Protein AF-A0A292GLL1-F1 (afdb_monomer)

Mean predicted aligned error: 10.37 Å

pLDDT: mean 73.57, std 13.13, range [34.53, 91.06]

Secondary structure (DSSP, 8-state):
---HHHHHHHHHHHHHHHHHHHHHHHHHHTTS----GGGGHHHHHHHHHHHHHS---S-HHHHHHHHHHHHHHHHHHHHGGG-SSHHHHHHHHHHHTHHHHHHHHHH--SS-HHHHHHHHHHHHHHHHHHHHHHHHHHHHTTTS-TTTS-HHHHHHHHHHHIIIIIHHHHHHHHHTSTTS-HHHHHHHHHSTT-----HHHHHHHHHHHTHHHHHHHHHHHHTT--HHHHHHHHHHHHHHSPPPPHHHHHHIIIIIHHHHHHHHHHHHHHHTT-TTHHHHHHHHHHTS------

Sequence (294 aa):
MISFVVVLGLLALSSGLGSLVDRRFLGLIGHRTGPLIGYGFLTIVSDGFKLCAKNPWGSYFNLLLGFLALGLETIPLAFMPYCLEPGLGFLALLGMSSSVILLSSSLFRGYSPLGRSRVRILLFLGEGIFSFILFSLALIMAEDSLFMMEQDSLVFFTFYAFPGLGCSYFLLCLGERHPWDIPESESDLGGGFGVIYGGINFLWFAVLEYRWLIHWISFCFLMKWAVLGHTINLFILRGLLPRYSFQALFKMLWKNLPWFILSWAFFVLFELNREDCFPAFIRAFLFFPFGWRA

Organism: NCBI:txid751907

Foldseek 3Di:
DPDLVVLLVVLLVLLLVLVQVLQQLLCVLVVHHGDPVVPSPVVSVVLLVVLVPFFQPDDPVLVVLLVVLSVQQSVLVVCLVVCPAVVSNLVSLLSNLCSCLSNLVPQFDFADPVLSVLVNVLSVLLSVLLNLLSVLVCLLCVPPGLVPDDPVVLVVLCVLSCVQSVVLLLVSLLCLAPQVPPSVVVCVPPVGGPRPGTSVSVSSVSSSSSCSLVVNLSVCVSSVHPNVVSSVVSSVCRSVDHHDDSVVSCCCSPPPNSVSSVVSSVVSCVVVVVPVSVVVVVVVVVVPPPPPPD

Structure (mmCIF, N/CA/C/O backbone):
data_AF-A0A292GLL1-F1
#
_entry.id   AF-A0A292GLL1-F1
#
loop_
_atom_site.group_PDB
_atom_site.id
_atom_site.type_symbol
_atom_site.label_atom_id
_atom_site.label_alt_id
_atom_site.label_comp_id
_atom_site.label_asym_id
_atom_site.label_entity_id
_atom_site.label_seq_id
_atom_site.pdbx_PDB_ins_code
_atom_site.Cartn_x
_atom_site.Cartn_y
_atom_site.Cartn_z
_atom_site.occupancy
_atom_site.B_iso_or_equiv
_atom_site.auth_seq_id
_atom_site.auth_comp_id
_atom_site.auth_asym_id
_atom_site.auth_atom_id
_atom_site.pdbx_PDB_model_num
ATOM 1 N N . MET A 1 1 ? -9.892 -25.842 3.098 1.00 53.91 1 MET A N 1
ATOM 2 C CA . MET A 1 1 ? -8.656 -25.047 2.947 1.00 53.91 1 MET A CA 1
ATOM 3 C C . MET A 1 1 ? -8.501 -24.677 1.487 1.00 53.91 1 MET A C 1
ATOM 5 O O . MET A 1 1 ? -8.499 -25.571 0.651 1.00 53.91 1 MET A O 1
ATOM 9 N N . ILE A 1 2 ? -8.452 -23.384 1.171 1.00 64.06 2 ILE A N 1
ATOM 10 C CA . ILE A 1 2 ? -8.137 -22.929 -0.190 1.00 64.06 2 ILE A CA 1
ATOM 11 C C . ILE A 1 2 ? -6.678 -23.312 -0.453 1.00 64.06 2 ILE A C 1
ATOM 13 O O . ILE A 1 2 ? -5.829 -23.115 0.416 1.00 64.06 2 ILE A O 1
ATOM 17 N N . SER A 1 3 ? -6.380 -23.916 -1.605 1.00 77.38 3 SER A N 1
ATOM 18 C CA . SER A 1 3 ? -4.999 -24.280 -1.918 1.00 77.38 3 SER A CA 1
ATOM 19 C C . SER A 1 3 ? -4.155 -23.015 -2.095 1.00 77.38 3 SER A C 1
ATOM 21 O O . SER A 1 3 ? -4.606 -22.028 -2.674 1.00 77.38 3 SER A O 1
ATOM 23 N N . PHE A 1 4 ? -2.910 -23.048 -1.617 1.00 73.62 4 PHE A N 1
ATOM 24 C CA . PHE A 1 4 ? -1.946 -21.947 -1.755 1.00 73.62 4 PHE A CA 1
ATOM 25 C C . PHE A 1 4 ? -1.859 -21.415 -3.198 1.00 73.62 4 PHE A C 1
ATOM 27 O O . PHE A 1 4 ? -1.812 -20.211 -3.433 1.00 73.62 4 PHE A O 1
ATOM 34 N N . VAL A 1 5 ? -1.935 -22.325 -4.174 1.00 78.62 5 VAL A N 1
ATOM 35 C CA . VAL A 1 5 ? -1.928 -22.014 -5.611 1.00 78.62 5 VAL A CA 1
ATOM 36 C C . VAL A 1 5 ? -3.112 -21.133 -6.019 1.00 78.62 5 VAL A C 1
ATOM 38 O O . VAL A 1 5 ? -2.942 -20.209 -6.810 1.00 78.62 5 VAL A O 1
ATOM 41 N N . VAL A 1 6 ? -4.303 -21.380 -5.467 1.00 81.19 6 VAL A N 1
ATOM 42 C CA . VAL A 1 6 ? -5.497 -20.576 -5.765 1.00 81.19 6 VAL A CA 1
ATOM 43 C C . VAL A 1 6 ? -5.355 -19.166 -5.193 1.00 81.19 6 VAL A C 1
ATOM 45 O O . VAL A 1 6 ? -5.655 -18.202 -5.891 1.00 81.19 6 VAL A O 1
ATOM 48 N N . VAL A 1 7 ? -4.837 -19.022 -3.968 1.00 79.81 7 VAL A N 1
ATOM 49 C CA . VAL A 1 7 ? -4.605 -17.700 -3.352 1.00 79.81 7 VAL A CA 1
ATOM 50 C C . VAL A 1 7 ? -3.577 -16.897 -4.149 1.00 79.81 7 VAL A C 1
ATOM 52 O O . VAL A 1 7 ? -3.803 -15.725 -4.444 1.00 79.81 7 VAL A O 1
ATOM 55 N N . LEU A 1 8 ? -2.485 -17.538 -4.569 1.00 80.62 8 LEU A N 1
ATOM 56 C CA . LEU A 1 8 ? -1.460 -16.902 -5.394 1.00 80.62 8 LEU A CA 1
ATOM 57 C C . LEU A 1 8 ? -2.023 -16.474 -6.759 1.00 80.62 8 LEU A C 1
ATOM 59 O O . LEU A 1 8 ? -1.770 -15.356 -7.206 1.00 80.62 8 LEU A O 1
ATOM 63 N N . GLY A 1 9 ? -2.845 -17.319 -7.390 1.00 83.62 9 GLY A N 1
ATOM 64 C CA . GLY A 1 9 ? -3.541 -16.984 -8.634 1.00 83.62 9 GLY A CA 1
ATOM 65 C C . GLY A 1 9 ? -4.469 -15.773 -8.495 1.00 83.62 9 GLY A C 1
ATOM 66 O O . GLY A 1 9 ? -4.453 -14.885 -9.347 1.00 83.62 9 GLY A O 1
ATOM 67 N N . LEU A 1 10 ? -5.229 -15.687 -7.398 1.00 83.19 10 LEU A N 1
ATOM 68 C CA . LEU A 1 10 ? -6.100 -14.542 -7.105 1.00 83.19 10 LEU A CA 1
ATOM 69 C C . LEU A 1 10 ? -5.303 -13.259 -6.840 1.00 83.19 10 LEU A C 1
ATOM 71 O O . LEU A 1 10 ? -5.694 -12.186 -7.303 1.00 83.19 10 LEU A O 1
ATOM 75 N N . LEU A 1 11 ? -4.171 -13.355 -6.143 1.00 83.44 11 LEU A N 1
ATOM 76 C CA . LEU A 1 11 ? -3.285 -12.219 -5.887 1.00 83.44 11 LEU A CA 1
ATOM 77 C C . LEU A 1 11 ? -2.652 -11.688 -7.186 1.00 83.44 11 LEU A C 1
ATOM 79 O O . LEU A 1 11 ? -2.637 -10.480 -7.430 1.00 83.44 11 LEU A O 1
ATOM 83 N N . ALA A 1 12 ? -2.200 -12.575 -8.073 1.00 84.19 12 ALA A N 1
ATOM 84 C CA . ALA A 1 12 ? -1.682 -12.189 -9.386 1.00 84.19 12 ALA A CA 1
ATOM 85 C C . ALA A 1 12 ? -2.768 -11.555 -10.277 1.00 84.19 12 ALA A C 1
ATOM 87 O O . ALA A 1 12 ? -2.527 -10.560 -10.960 1.00 84.19 12 ALA A O 1
ATOM 88 N N . LEU A 1 13 ? -3.989 -12.095 -10.248 1.00 87.19 13 LEU A N 1
ATOM 89 C CA . LEU A 1 13 ? -5.097 -11.568 -11.041 1.00 87.19 13 LEU A CA 1
ATOM 90 C C . LEU A 1 13 ? -5.555 -10.196 -10.530 1.00 87.19 13 LEU A C 1
ATOM 92 O O . LEU A 1 13 ? -5.726 -9.270 -11.321 1.00 87.19 13 LEU A O 1
ATOM 96 N N . SER A 1 14 ? -5.708 -10.038 -9.215 1.00 85.75 14 SER A N 1
ATOM 97 C CA . SER A 1 14 ? -6.111 -8.769 -8.593 1.00 85.75 14 SER A CA 1
ATOM 98 C C . SER A 1 14 ? -5.070 -7.665 -8.778 1.00 85.75 14 SER A C 1
ATOM 100 O O . SER A 1 14 ? -5.443 -6.553 -9.148 1.00 85.75 14 SER A O 1
ATOM 102 N N . SER A 1 15 ? -3.778 -7.961 -8.617 1.00 86.44 15 SER A N 1
ATOM 103 C CA . SER A 1 15 ? -2.700 -7.002 -8.911 1.00 86.44 15 SER A CA 1
ATOM 104 C C . SER A 1 15 ? -2.677 -6.594 -10.390 1.00 86.44 15 SER A C 1
ATOM 106 O O . SER A 1 15 ? -2.584 -5.405 -10.705 1.00 86.44 15 SER A O 1
ATOM 108 N N . GLY A 1 16 ? -2.861 -7.551 -11.308 1.00 88.69 16 GLY A N 1
ATOM 109 C CA . GLY A 1 16 ? -2.992 -7.279 -12.741 1.00 88.69 16 GLY A CA 1
ATOM 110 C C . GLY A 1 16 ? -4.165 -6.346 -13.062 1.00 88.69 16 GLY A C 1
ATOM 111 O O . GLY A 1 16 ? -3.981 -5.339 -13.750 1.00 88.69 16 GLY A O 1
ATOM 112 N N . LEU A 1 17 ? -5.354 -6.623 -12.518 1.00 88.25 17 LEU A N 1
ATOM 113 C CA . LEU A 1 17 ? -6.529 -5.757 -12.671 1.00 88.25 17 LEU A CA 1
ATOM 114 C C . LEU A 1 17 ? -6.317 -4.376 -12.042 1.00 88.25 17 LEU A C 1
ATOM 116 O O . LEU A 1 17 ? -6.666 -3.372 -12.662 1.00 88.25 17 LEU A O 1
ATOM 120 N N . GLY A 1 18 ? -5.694 -4.313 -10.864 1.00 87.25 18 GLY A N 1
ATOM 121 C CA . GLY A 1 18 ? -5.323 -3.062 -10.203 1.00 87.25 18 GLY A CA 1
ATOM 122 C C . GLY A 1 18 ? -4.466 -2.175 -11.105 1.00 87.25 18 GLY A C 1
ATOM 123 O O . GLY A 1 18 ? -4.763 -0.992 -11.260 1.00 87.25 18 GLY A O 1
ATOM 124 N N . SER A 1 19 ? -3.478 -2.754 -11.792 1.00 88.44 19 SER A N 1
ATOM 125 C CA . SER A 1 19 ? -2.621 -2.016 -12.731 1.00 88.44 19 SER A CA 1
ATOM 126 C C . SER A 1 19 ? -3.371 -1.470 -13.954 1.00 88.44 19 SER A C 1
ATOM 128 O O . SER A 1 19 ? -3.095 -0.364 -14.423 1.00 88.44 19 SER A O 1
ATOM 130 N N . LEU A 1 20 ? -4.357 -2.211 -14.465 1.00 89.81 20 LEU A N 1
ATOM 131 C CA . LEU A 1 20 ? -5.202 -1.767 -15.5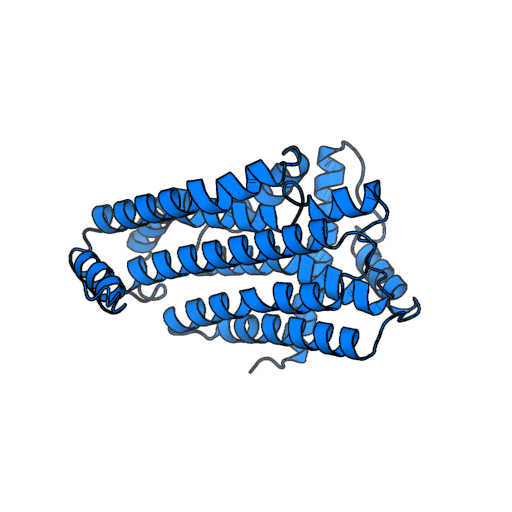74 1.00 89.81 20 LEU A CA 1
ATOM 132 C C . LEU A 1 20 ? -6.085 -0.598 -15.151 1.00 89.81 20 LEU A C 1
ATOM 134 O O . LEU A 1 20 ? -6.172 0.395 -15.878 1.00 89.81 20 LEU A O 1
ATOM 138 N N . VAL A 1 21 ? -6.723 -0.720 -13.985 1.00 88.31 21 VAL A N 1
ATOM 139 C CA . VAL A 1 21 ? -7.575 0.319 -13.400 1.00 88.31 21 VAL A CA 1
ATOM 140 C C . VAL A 1 21 ? -6.767 1.598 -13.186 1.00 88.31 21 VAL A C 1
ATOM 142 O O . VAL A 1 21 ? -7.183 2.662 -13.640 1.00 88.31 21 VAL A O 1
ATOM 145 N N . ASP A 1 22 ? -5.564 1.483 -12.626 1.00 86.25 22 ASP A N 1
ATOM 146 C CA . ASP A 1 22 ? -4.631 2.596 -12.423 1.00 86.25 22 ASP A CA 1
ATOM 147 C C . ASP A 1 22 ? -4.302 3.316 -13.746 1.00 86.25 22 ASP A C 1
ATOM 149 O O . ASP A 1 22 ? -4.494 4.526 -13.887 1.00 86.25 22 ASP A O 1
ATOM 153 N N . ARG A 1 23 ? -3.914 2.565 -14.790 1.00 87.38 23 ARG A N 1
ATOM 154 C CA . ARG A 1 23 ? -3.622 3.128 -16.124 1.00 87.38 23 ARG A CA 1
ATOM 155 C C . ARG A 1 23 ? -4.838 3.805 -16.763 1.00 87.38 23 ARG A C 1
ATOM 157 O O . ARG A 1 23 ? -4.667 4.763 -17.519 1.00 87.38 23 ARG A O 1
ATOM 164 N N . ARG A 1 24 ? -6.054 3.313 -16.503 1.00 88.50 24 ARG A N 1
ATOM 165 C CA . ARG A 1 24 ? -7.302 3.926 -16.983 1.00 88.50 24 ARG A CA 1
ATOM 166 C C . ARG A 1 24 ? -7.596 5.228 -16.242 1.00 88.50 24 ARG A C 1
ATOM 168 O O . ARG A 1 24 ? -7.831 6.226 -16.915 1.00 88.50 24 ARG A O 1
ATOM 175 N N . PHE A 1 25 ? -7.516 5.249 -14.910 1.00 88.12 25 PHE A N 1
ATOM 176 C CA . PHE A 1 25 ? -7.727 6.462 -14.110 1.00 88.12 25 PHE A CA 1
ATOM 177 C C . PHE A 1 25 ? -6.706 7.555 -14.432 1.00 88.12 25 PHE A C 1
ATOM 179 O O . PHE A 1 25 ? -7.092 8.691 -14.691 1.00 88.12 25 PHE A O 1
ATOM 186 N N . LEU A 1 26 ? -5.419 7.215 -14.525 1.00 86.94 26 LEU A N 1
ATOM 187 C CA . LEU A 1 26 ? -4.382 8.170 -14.932 1.00 86.94 26 LEU A CA 1
ATOM 188 C C . LEU A 1 26 ? -4.564 8.653 -16.377 1.00 86.94 26 LEU A C 1
ATOM 190 O O . LEU A 1 26 ? -4.212 9.786 -16.700 1.00 86.94 26 LEU A O 1
ATOM 194 N N . GLY A 1 27 ? -5.117 7.808 -17.252 1.00 87.25 27 GLY A N 1
ATOM 195 C CA . GLY A 1 27 ? -5.541 8.224 -18.585 1.00 87.25 27 GLY A CA 1
ATOM 196 C C . GLY A 1 27 ? -6.635 9.289 -18.515 1.00 87.25 27 GLY A C 1
ATOM 197 O O . GLY A 1 27 ? -6.478 10.357 -19.098 1.00 87.25 27 GLY A O 1
ATOM 198 N N . LEU A 1 28 ? -7.690 9.032 -17.737 1.00 89.12 28 LEU A N 1
ATOM 199 C CA . LEU A 1 28 ? -8.807 9.961 -17.550 1.00 89.12 28 LEU A CA 1
ATOM 200 C C . LEU A 1 28 ? -8.347 11.315 -16.991 1.00 89.12 28 LEU A C 1
ATOM 202 O O . LEU A 1 28 ? -8.716 12.346 -17.545 1.00 89.12 28 LEU A O 1
ATOM 206 N N . ILE A 1 29 ? -7.504 11.313 -15.953 1.00 88.94 29 ILE A N 1
ATOM 207 C CA . ILE A 1 29 ? -6.950 12.538 -15.346 1.00 88.94 29 ILE A CA 1
ATOM 208 C C . ILE A 1 29 ? -6.079 13.299 -16.352 1.00 88.94 29 ILE A C 1
ATOM 210 O O . ILE A 1 29 ? -6.158 14.518 -16.453 1.00 88.94 29 ILE A O 1
ATOM 214 N N . GLY A 1 30 ? -5.277 12.580 -17.139 1.00 87.81 30 GLY A N 1
ATOM 215 C CA . GLY A 1 30 ? -4.451 13.159 -18.197 1.00 87.81 30 GLY A CA 1
ATOM 216 C C . GLY A 1 30 ? -5.197 13.465 -19.500 1.00 87.81 30 GLY A C 1
ATOM 217 O O . GLY A 1 30 ? -4.530 13.653 -20.514 1.00 87.81 30 GLY A O 1
ATOM 218 N N . HIS A 1 31 ? -6.537 13.443 -19.511 1.00 88.69 31 HIS A N 1
ATOM 219 C CA . HIS A 1 31 ? -7.378 13.633 -20.701 1.00 88.69 31 HIS A CA 1
ATOM 220 C C . HIS A 1 31 ? -6.961 12.780 -21.917 1.00 88.69 31 HIS A C 1
ATOM 222 O O . HIS A 1 31 ? -7.051 13.208 -23.067 1.00 88.69 31 HIS A O 1
ATOM 228 N N . ARG A 1 32 ? -6.511 11.546 -21.674 1.00 89.44 32 ARG A N 1
ATOM 229 C CA . ARG A 1 32 ? -6.088 10.584 -22.700 1.00 89.44 32 ARG A CA 1
ATOM 230 C C . ARG A 1 32 ? -6.765 9.234 -22.509 1.00 89.44 32 ARG A C 1
ATOM 232 O O . ARG A 1 32 ? -7.135 8.836 -21.406 1.00 89.44 32 ARG A O 1
ATOM 239 N N . THR A 1 33 ? -6.905 8.473 -23.585 1.00 84.50 33 T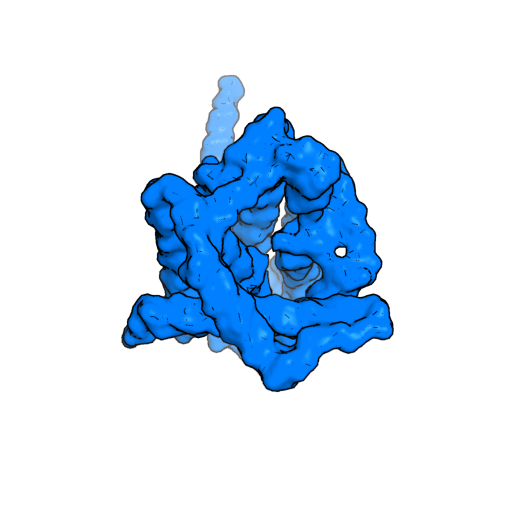HR A N 1
ATOM 240 C CA . THR A 1 33 ? -7.443 7.116 -23.486 1.00 84.50 33 THR A CA 1
ATOM 241 C C . THR A 1 33 ? -6.416 6.185 -22.835 1.00 84.50 33 THR A C 1
ATOM 243 O O . THR A 1 33 ? -5.238 6.162 -23.192 1.00 84.50 33 THR A O 1
ATOM 246 N N . GLY A 1 34 ? -6.852 5.428 -21.823 1.00 84.12 34 GLY A N 1
ATOM 247 C CA . GLY A 1 34 ? -6.064 4.325 -21.265 1.00 84.12 34 GLY A CA 1
ATOM 248 C C . GLY A 1 34 ? -6.014 3.106 -22.209 1.00 84.12 34 GLY A C 1
ATOM 249 O O . GLY A 1 34 ? -6.528 3.171 -23.325 1.00 84.12 34 GLY A O 1
ATOM 250 N N . PRO A 1 35 ? -5.428 1.973 -21.783 1.00 84.44 35 PRO A N 1
ATOM 251 C CA . PRO A 1 35 ? -5.197 0.809 -22.648 1.00 84.44 35 PRO A CA 1
ATOM 252 C C . PRO A 1 35 ? -6.500 0.226 -23.220 1.00 84.44 35 PRO A C 1
ATOM 254 O O . PRO A 1 35 ? -7.378 -0.165 -22.461 1.00 84.44 35 PRO A O 1
ATOM 257 N N . LEU A 1 36 ? -6.621 0.148 -24.552 1.00 80.94 36 LEU A N 1
ATOM 258 C CA . LEU A 1 36 ? -7.866 -0.204 -25.264 1.00 80.94 36 LEU A CA 1
ATOM 259 C C . LEU A 1 36 ? -7.964 -1.675 -25.712 1.00 80.94 36 LEU A C 1
ATOM 261 O O . LEU A 1 36 ? -9.062 -2.141 -26.014 1.00 80.94 36 LEU A O 1
ATOM 265 N N . ILE A 1 37 ? -6.850 -2.412 -25.757 1.00 82.56 37 ILE A N 1
ATOM 266 C CA . ILE A 1 37 ? -6.796 -3.770 -26.325 1.00 82.56 37 ILE A CA 1
ATOM 267 C C . ILE A 1 37 ? -7.658 -4.724 -25.483 1.00 82.56 37 ILE A C 1
ATOM 269 O O . ILE A 1 37 ? -7.368 -4.949 -24.308 1.00 82.56 37 ILE A O 1
ATOM 273 N N . GLY A 1 38 ? -8.722 -5.284 -26.073 1.00 78.12 38 GLY A N 1
ATOM 274 C CA . GLY A 1 38 ? -9.652 -6.193 -25.385 1.00 78.12 38 GLY A CA 1
ATOM 275 C C . GLY A 1 38 ? -10.298 -5.570 -24.146 1.00 78.12 38 GLY A C 1
ATOM 276 O O . GLY A 1 38 ? -10.278 -6.179 -23.079 1.00 78.12 38 GLY A O 1
ATOM 277 N N . TYR A 1 39 ? -10.747 -4.313 -24.253 1.00 80.06 39 TYR A N 1
ATOM 278 C CA . TYR A 1 39 ? -11.203 -3.473 -23.131 1.00 80.06 39 TYR A CA 1
ATOM 279 C C . TYR A 1 39 ? -10.151 -3.253 -22.022 1.00 80.06 39 TYR A C 1
ATOM 281 O O . TYR A 1 39 ? -10.435 -2.624 -21.003 1.00 80.06 39 TYR A O 1
ATOM 289 N N . GLY A 1 40 ? -8.907 -3.668 -22.259 1.00 83.00 40 GLY A N 1
ATOM 290 C CA . GLY A 1 40 ? -7.769 -3.606 -21.348 1.00 83.00 40 GLY A CA 1
ATOM 291 C C . GLY A 1 40 ? -7.348 -4.983 -20.821 1.00 83.00 40 GLY A C 1
ATOM 292 O O . GLY A 1 40 ? -6.172 -5.167 -20.518 1.00 83.00 40 GLY A O 1
ATOM 293 N N . PHE A 1 41 ? -8.243 -5.977 -20.753 1.00 85.81 41 PHE A N 1
ATOM 294 C CA . PHE A 1 41 ? -7.922 -7.291 -20.169 1.00 85.81 41 PHE A CA 1
ATOM 295 C C . PHE A 1 41 ? -6.801 -8.006 -20.926 1.00 85.81 41 PHE A C 1
ATOM 297 O O . PHE A 1 41 ? -5.879 -8.549 -20.318 1.00 85.81 41 PHE A O 1
ATOM 304 N N . LEU A 1 42 ? -6.828 -7.935 -22.260 1.00 88.31 42 LEU A N 1
ATOM 305 C CA . LEU A 1 42 ? -5.776 -8.509 -23.099 1.00 88.31 42 LEU A CA 1
ATOM 306 C C . LEU A 1 42 ? -4.423 -7.811 -22.900 1.00 88.31 42 LEU A C 1
ATOM 308 O O . LEU A 1 42 ? -3.392 -8.440 -23.109 1.00 88.31 42 LEU A O 1
ATOM 312 N N . THR A 1 43 ? -4.407 -6.549 -22.450 1.00 88.06 43 THR A N 1
ATOM 313 C CA . THR A 1 43 ? -3.163 -5.836 -22.118 1.00 88.06 43 THR A CA 1
ATOM 314 C C . THR A 1 43 ? -2.452 -6.462 -20.918 1.00 88.06 43 THR A C 1
ATOM 316 O O . THR A 1 43 ? -1.233 -6.597 -20.936 1.00 88.06 43 THR A O 1
ATOM 319 N N . ILE A 1 44 ? -3.195 -6.900 -19.895 1.00 89.12 44 ILE A N 1
ATOM 320 C CA . ILE A 1 44 ? -2.606 -7.578 -18.726 1.00 89.12 44 ILE A CA 1
ATOM 321 C C . ILE A 1 44 ? -1.974 -8.904 -19.161 1.00 89.12 44 ILE A C 1
ATOM 323 O O . ILE A 1 44 ? -0.838 -9.204 -18.795 1.00 89.12 44 ILE A O 1
ATOM 327 N N . VAL A 1 45 ? -2.689 -9.676 -19.986 1.00 88.19 45 VAL A N 1
ATOM 328 C CA . VAL A 1 45 ? -2.195 -10.960 -20.504 1.00 88.19 45 VAL A CA 1
ATOM 329 C C . VAL A 1 45 ? -0.946 -10.756 -21.365 1.00 88.19 45 VAL A C 1
ATOM 331 O O . VAL A 1 45 ? 0.032 -11.486 -21.203 1.00 88.19 45 VAL A O 1
ATOM 334 N N . SER A 1 46 ? -0.933 -9.739 -22.235 1.00 89.88 46 SER A N 1
ATOM 335 C CA . SER A 1 46 ? 0.237 -9.436 -23.064 1.00 89.88 46 SER A CA 1
ATOM 336 C C . SER A 1 46 ? 1.438 -8.968 -22.246 1.00 89.88 46 SER A C 1
ATOM 338 O O . SER A 1 46 ? 2.560 -9.372 -22.543 1.00 89.88 46 SER A O 1
ATOM 340 N N . ASP A 1 47 ? 1.220 -8.154 -21.208 1.00 87.69 47 ASP A N 1
ATOM 341 C CA . ASP A 1 47 ? 2.289 -7.685 -20.321 1.00 87.69 47 ASP A CA 1
ATOM 342 C C . ASP A 1 47 ? 2.884 -8.856 -19.524 1.00 87.69 47 ASP A C 1
ATOM 344 O O . ASP A 1 47 ? 4.106 -8.996 -19.459 1.00 87.69 47 ASP A O 1
ATOM 348 N N . GLY A 1 48 ? 2.038 -9.752 -19.005 1.00 88.12 48 GLY A N 1
ATOM 349 C CA . GLY A 1 48 ? 2.477 -10.980 -18.342 1.00 88.12 48 GLY A CA 1
ATOM 350 C C . GLY A 1 48 ? 3.305 -11.875 -19.268 1.00 88.12 48 GLY A C 1
ATOM 351 O O . GLY A 1 48 ? 4.427 -12.247 -18.926 1.00 88.12 48 GLY A O 1
ATOM 352 N N . PHE A 1 49 ? 2.810 -12.157 -20.479 1.00 89.12 49 PHE A N 1
ATOM 353 C CA . PHE A 1 49 ? 3.535 -12.977 -21.457 1.00 89.12 49 PHE A CA 1
ATOM 354 C C . PHE A 1 49 ? 4.872 -12.346 -21.865 1.00 89.12 49 PHE A C 1
ATOM 356 O O . PHE A 1 49 ? 5.892 -13.031 -21.915 1.00 89.12 49 PHE A O 1
ATOM 363 N N . LYS A 1 50 ? 4.895 -11.027 -22.091 1.00 90.00 50 LYS A N 1
ATOM 364 C CA . LYS A 1 50 ? 6.110 -10.270 -22.416 1.00 90.00 50 LYS A CA 1
ATOM 365 C C . LYS A 1 50 ? 7.170 -10.391 -21.321 1.00 90.00 50 LYS A C 1
ATOM 367 O O . LYS A 1 50 ? 8.351 -10.530 -21.634 1.00 90.00 50 LYS A O 1
ATOM 372 N N . LEU A 1 51 ? 6.770 -10.325 -20.052 1.00 87.31 51 LEU A N 1
ATOM 373 C CA . LEU A 1 51 ? 7.691 -10.451 -18.921 1.00 87.31 51 LEU A CA 1
ATOM 374 C C . LEU A 1 51 ? 8.175 -11.890 -18.727 1.00 87.31 51 LEU A C 1
ATOM 376 O O . LEU A 1 51 ? 9.354 -12.083 -18.440 1.00 87.31 51 LEU A O 1
ATOM 380 N N . CYS A 1 52 ? 7.318 -12.887 -18.952 1.00 86.56 52 CYS A N 1
ATOM 381 C CA . CYS A 1 52 ? 7.700 -14.300 -18.892 1.00 86.56 52 CYS A CA 1
ATOM 382 C C . CYS A 1 52 ? 8.638 -14.715 -20.036 1.00 86.56 52 CYS A C 1
ATOM 384 O O . CYS A 1 52 ? 9.555 -15.500 -19.817 1.00 86.56 52 CYS A O 1
ATOM 386 N N . ALA A 1 53 ? 8.434 -14.183 -21.244 1.00 87.81 53 ALA A N 1
ATOM 387 C CA . ALA A 1 53 ? 9.278 -14.469 -22.406 1.00 87.81 53 ALA A CA 1
ATOM 388 C C . ALA A 1 53 ? 10.643 -13.763 -22.345 1.00 87.81 53 ALA A C 1
ATOM 390 O O . ALA A 1 53 ? 11.575 -14.128 -23.061 1.00 87.81 53 ALA A O 1
ATOM 391 N N . LYS A 1 54 ? 10.776 -12.729 -21.507 1.00 86.06 54 LYS A N 1
ATOM 392 C CA . LYS A 1 54 ? 12.027 -11.993 -21.338 1.00 86.06 54 LYS A CA 1
ATOM 393 C C . LYS A 1 54 ? 12.996 -12.801 -20.476 1.00 86.06 54 LYS A C 1
ATOM 395 O O . LYS A 1 54 ? 12.619 -13.325 -19.431 1.00 86.06 54 LYS A O 1
ATOM 400 N N . ASN A 1 55 ? 14.268 -12.830 -20.882 1.00 78.44 55 ASN A N 1
ATOM 401 C CA . ASN A 1 55 ? 15.306 -13.581 -20.179 1.00 78.44 55 ASN A CA 1
ATOM 402 C C . ASN A 1 55 ? 15.301 -13.283 -18.664 1.00 78.44 55 ASN A C 1
ATOM 404 O O . ASN A 1 55 ? 15.278 -12.105 -18.266 1.00 78.44 55 ASN A O 1
ATOM 408 N N . PRO A 1 56 ? 15.365 -14.319 -17.808 1.00 70.00 56 PRO A N 1
ATOM 409 C CA . PRO A 1 56 ? 15.513 -14.150 -16.372 1.00 70.00 56 PRO A CA 1
ATOM 410 C C . PRO A 1 56 ? 16.955 -13.721 -16.075 1.00 70.00 56 PRO A C 1
ATOM 412 O O . PRO A 1 56 ? 17.799 -14.512 -15.674 1.00 70.00 56 PRO A O 1
ATOM 415 N N . TRP A 1 57 ? 17.278 -12.453 -16.314 1.00 63.69 57 TRP A N 1
ATOM 416 C CA . TRP A 1 57 ? 18.518 -11.866 -15.816 1.00 63.69 57 TRP A CA 1
ATOM 417 C C . TRP A 1 57 ? 18.411 -11.708 -14.292 1.00 63.69 57 TRP A C 1
ATOM 419 O O . TRP A 1 57 ? 17.612 -10.921 -13.781 1.00 63.69 57 TRP A O 1
ATOM 429 N N . GLY A 1 58 ? 19.182 -12.500 -13.547 1.00 65.88 58 GLY A N 1
ATOM 430 C CA . GLY A 1 58 ? 19.239 -12.431 -12.089 1.00 65.88 58 GLY A CA 1
ATOM 431 C C . GLY A 1 58 ? 19.835 -13.684 -11.453 1.00 65.88 58 GLY A C 1
ATOM 432 O O . GLY A 1 58 ? 19.862 -14.751 -12.055 1.00 65.88 58 GLY A O 1
ATOM 433 N N . SER A 1 59 ? 20.315 -13.549 -10.216 1.00 71.12 59 SER A N 1
ATOM 434 C CA . SER A 1 59 ? 20.752 -14.697 -9.413 1.00 71.12 59 SER A CA 1
ATOM 435 C C . SER A 1 59 ? 19.552 -15.567 -9.024 1.00 71.12 59 SER A C 1
ATOM 437 O O . SER A 1 59 ? 18.491 -15.029 -8.704 1.00 71.12 59 SER A O 1
ATOM 439 N N . TYR A 1 60 ? 19.729 -16.891 -8.950 1.00 75.25 60 TYR A N 1
ATOM 440 C CA . TYR A 1 60 ? 18.738 -17.816 -8.376 1.00 75.25 60 TYR A CA 1
ATOM 441 C C . TYR A 1 60 ? 18.292 -17.407 -6.963 1.00 75.25 60 TYR A C 1
ATOM 443 O O . TYR A 1 60 ? 17.148 -17.631 -6.578 1.00 75.25 60 TYR A O 1
ATOM 451 N N . PHE A 1 61 ? 19.168 -16.729 -6.219 1.00 75.00 61 PHE A N 1
ATOM 452 C CA . PHE A 1 61 ? 18.852 -16.160 -4.911 1.00 75.00 61 PHE A CA 1
ATOM 453 C C . PHE A 1 61 ? 17.717 -15.123 -4.976 1.00 75.00 61 PHE A C 1
ATOM 455 O O . PHE A 1 61 ? 16.830 -15.120 -4.129 1.00 75.00 61 PHE A O 1
ATOM 462 N N . ASN A 1 62 ? 17.689 -14.288 -6.019 1.00 73.31 62 ASN A N 1
ATOM 463 C CA . ASN A 1 62 ? 16.653 -13.269 -6.204 1.00 73.31 62 ASN A CA 1
ATOM 464 C C . ASN A 1 62 ? 15.290 -13.897 -6.529 1.00 73.31 62 ASN A C 1
ATOM 466 O O . ASN A 1 62 ? 14.264 -13.402 -6.072 1.00 73.31 62 ASN A O 1
ATOM 470 N N . LEU A 1 63 ? 15.287 -15.003 -7.282 1.00 75.12 63 LEU A N 1
ATOM 471 C CA . LEU A 1 63 ? 14.073 -15.772 -7.568 1.00 75.12 63 LEU A CA 1
ATOM 472 C C . LEU A 1 63 ? 13.501 -16.393 -6.293 1.00 75.12 63 LEU A C 1
ATOM 474 O O . LEU A 1 63 ? 12.300 -16.299 -6.050 1.00 75.12 63 LEU A O 1
ATOM 478 N N . LEU A 1 64 ? 14.368 -16.979 -5.460 1.00 78.75 64 LEU A N 1
ATOM 479 C CA . LEU A 1 64 ? 13.977 -17.548 -4.172 1.00 78.75 64 LEU A CA 1
ATOM 480 C C . LEU A 1 64 ? 13.378 -16.480 -3.248 1.00 78.75 64 LEU A C 1
ATOM 482 O O . LEU A 1 64 ? 12.338 -16.710 -2.640 1.00 78.75 64 LEU A O 1
ATOM 486 N N . LEU A 1 65 ? 13.996 -15.301 -3.177 1.00 76.69 65 LEU A N 1
ATOM 487 C CA . LEU A 1 65 ? 13.485 -14.175 -2.391 1.00 76.69 65 LEU A CA 1
ATOM 488 C C . LEU A 1 65 ? 12.151 -13.645 -2.909 1.00 76.69 65 LEU A C 1
ATOM 490 O O . LEU A 1 65 ? 11.276 -13.352 -2.101 1.00 76.69 65 LEU A O 1
ATOM 494 N N . GLY A 1 66 ? 11.971 -13.564 -4.230 1.00 76.25 66 GLY A N 1
ATOM 495 C CA . GLY A 1 66 ? 10.682 -13.228 -4.836 1.00 76.25 66 GLY A CA 1
ATOM 496 C C . GLY A 1 66 ? 9.587 -14.210 -4.426 1.00 76.25 66 GLY A C 1
ATOM 497 O O . GLY A 1 66 ? 8.516 -13.800 -3.984 1.00 76.25 66 GLY A O 1
ATOM 498 N N . PHE A 1 67 ? 9.886 -15.508 -4.490 1.00 78.69 67 PHE A N 1
ATOM 499 C CA . PHE A 1 67 ? 8.957 -16.556 -4.077 1.00 78.69 67 PHE A CA 1
ATOM 500 C C . PHE A 1 67 ? 8.639 -16.506 -2.575 1.00 78.69 67 PHE A C 1
ATOM 502 O O . PHE A 1 67 ? 7.474 -16.593 -2.192 1.00 78.69 67 PHE A O 1
ATOM 509 N N . LEU A 1 68 ? 9.650 -16.313 -1.722 1.00 78.62 68 LEU A N 1
ATOM 510 C CA . LEU A 1 68 ? 9.463 -16.166 -0.276 1.00 78.62 68 LEU A CA 1
ATOM 511 C C . LEU A 1 68 ? 8.622 -14.934 0.067 1.00 78.62 68 LEU A C 1
ATOM 513 O O . LEU A 1 68 ? 7.720 -15.036 0.894 1.00 78.62 68 LEU A O 1
ATOM 517 N N . ALA A 1 69 ? 8.868 -13.799 -0.592 1.00 77.62 69 ALA A N 1
ATOM 518 C CA . ALA A 1 69 ? 8.084 -12.585 -0.393 1.00 77.62 69 ALA A CA 1
ATOM 519 C C . ALA A 1 69 ? 6.602 -12.812 -0.732 1.00 77.62 69 ALA A C 1
ATOM 521 O O . ALA A 1 69 ? 5.736 -12.427 0.045 1.00 77.62 69 ALA A O 1
ATOM 522 N N . LEU A 1 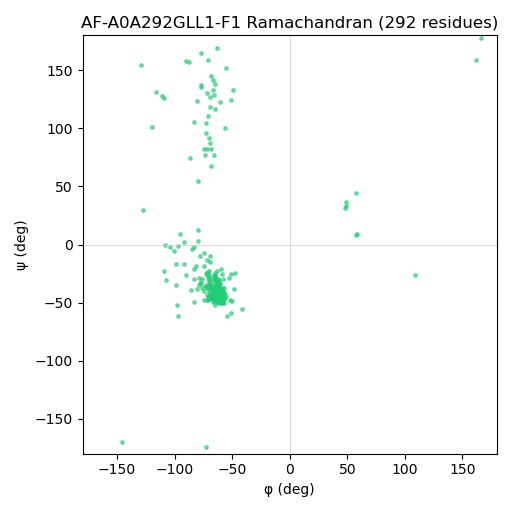70 ? 6.295 -13.513 -1.827 1.00 77.06 70 LEU A N 1
ATOM 523 C CA . LEU A 1 70 ? 4.914 -13.871 -2.184 1.00 77.06 70 LEU A CA 1
ATOM 524 C C . LEU A 1 70 ? 4.296 -14.891 -1.227 1.00 77.06 70 LEU A C 1
ATOM 526 O O . LEU A 1 70 ? 3.103 -14.823 -0.939 1.00 77.06 70 LEU A O 1
ATOM 530 N N . GLY A 1 71 ? 5.090 -15.833 -0.722 1.00 76.69 71 GLY A N 1
ATOM 531 C CA . GLY A 1 71 ? 4.657 -16.758 0.321 1.00 76.69 71 GLY A CA 1
ATOM 532 C C . GLY A 1 71 ? 4.214 -16.013 1.580 1.00 76.69 71 GLY A C 1
ATOM 533 O O . GLY A 1 71 ? 3.109 -16.234 2.067 1.00 76.69 71 GLY A O 1
ATOM 534 N N . LEU A 1 72 ? 5.037 -15.077 2.058 1.00 75.94 72 LEU A N 1
ATOM 535 C CA . LEU A 1 72 ? 4.735 -14.259 3.237 1.00 75.94 72 LEU A CA 1
ATOM 536 C C . LEU A 1 72 ? 3.484 -13.392 3.061 1.00 75.94 72 LEU A C 1
ATOM 538 O O . LEU A 1 72 ? 2.746 -13.204 4.019 1.00 75.94 72 LEU A O 1
ATOM 542 N N . GLU A 1 73 ? 3.213 -12.927 1.843 1.00 74.25 73 GLU A N 1
ATOM 543 C CA . GLU A 1 73 ? 1.983 -12.196 1.512 1.00 74.25 73 GLU A CA 1
ATOM 544 C C . GLU A 1 73 ? 0.735 -13.083 1.499 1.00 74.25 73 GLU A C 1
ATOM 546 O O . GLU A 1 73 ? -0.321 -12.736 2.023 1.00 74.25 73 GLU A O 1
ATOM 551 N N . THR A 1 74 ? 0.837 -14.256 0.882 1.00 72.81 74 THR A N 1
ATOM 552 C CA . THR A 1 74 ? -0.323 -15.122 0.624 1.00 72.81 74 THR A CA 1
ATOM 553 C C . THR A 1 74 ? -0.811 -15.862 1.865 1.00 72.81 74 THR A C 1
ATOM 555 O O . THR A 1 74 ? -2.008 -16.129 1.968 1.00 72.81 74 THR A O 1
ATOM 558 N N . ILE A 1 75 ? 0.076 -16.167 2.817 1.00 69.12 75 ILE A N 1
ATOM 559 C CA . ILE A 1 75 ? -0.265 -16.826 4.088 1.00 69.12 75 ILE A CA 1
ATOM 560 C C . ILE A 1 75 ? -1.371 -16.057 4.838 1.00 69.12 75 ILE A C 1
ATOM 562 O O . ILE A 1 75 ? -2.458 -16.605 5.015 1.00 69.12 75 ILE A O 1
ATOM 566 N N . PRO A 1 76 ? -1.176 -14.795 5.242 1.00 68.00 76 PRO A N 1
ATOM 567 C CA . PRO A 1 76 ? -2.167 -14.066 6.029 1.00 68.00 76 PRO A CA 1
ATOM 568 C C . PRO A 1 76 ? -3.441 -13.728 5.235 1.00 68.00 76 PRO A C 1
ATOM 570 O O . PRO A 1 76 ? -4.533 -13.730 5.804 1.00 68.00 76 PRO A O 1
ATOM 573 N N . LEU A 1 77 ? -3.345 -13.541 3.914 1.00 68.69 77 LEU A N 1
ATOM 574 C CA . LEU A 1 77 ? -4.506 -13.401 3.023 1.00 68.69 77 LEU A CA 1
ATOM 575 C C . LEU A 1 77 ? -5.371 -14.668 2.967 1.00 68.69 77 LEU A C 1
ATOM 577 O O . LEU A 1 77 ? -6.594 -14.576 2.876 1.00 68.69 77 LEU A O 1
ATOM 581 N N . ALA A 1 78 ? -4.756 -15.850 3.049 1.00 67.06 78 ALA A N 1
ATOM 582 C CA . ALA A 1 78 ? -5.480 -17.115 3.107 1.00 67.06 78 ALA A CA 1
ATOM 583 C C . ALA A 1 78 ? -6.223 -17.305 4.441 1.00 67.06 78 ALA A C 1
ATOM 585 O O . ALA A 1 78 ? -7.273 -17.949 4.463 1.00 67.06 78 ALA A O 1
ATOM 586 N N . PHE A 1 79 ? -5.696 -16.745 5.536 1.00 62.94 79 PHE A N 1
ATOM 587 C CA . PHE A 1 79 ? -6.291 -16.848 6.872 1.00 62.94 79 PHE A CA 1
ATOM 588 C C . PHE A 1 79 ? -7.403 -15.824 7.126 1.00 62.94 79 PHE A C 1
ATOM 590 O O . PHE A 1 79 ? -8.363 -16.153 7.815 1.00 62.94 79 PHE A O 1
ATOM 597 N N . MET A 1 80 ? -7.338 -14.645 6.501 1.00 63.59 80 MET A N 1
ATOM 598 C CA . MET A 1 80 ? -8.324 -13.559 6.621 1.00 63.59 80 MET A CA 1
ATOM 599 C C . MET A 1 80 ? -9.806 -13.978 6.636 1.00 63.59 80 MET A C 1
ATOM 601 O O . MET A 1 80 ? -10.501 -13.641 7.593 1.00 63.59 80 MET A O 1
ATOM 605 N N . PRO A 1 81 ? -10.326 -14.717 5.635 1.00 58.59 81 PRO A N 1
ATOM 606 C CA . PRO A 1 81 ? -11.747 -15.071 5.592 1.00 58.59 81 PRO A CA 1
ATOM 607 C C . PRO A 1 81 ? -12.164 -16.118 6.639 1.00 58.59 81 PRO A C 1
ATOM 609 O O . PRO A 1 81 ? -13.356 -16.320 6.845 1.00 58.59 81 PRO A O 1
ATOM 612 N N . TYR A 1 82 ? -11.206 -16.796 7.281 1.00 56.75 82 TYR A N 1
ATOM 613 C CA . TYR A 1 82 ? -11.448 -17.836 8.286 1.00 56.75 82 TYR A CA 1
ATOM 614 C C . TYR A 1 82 ? -11.092 -17.389 9.710 1.00 56.75 82 TYR A C 1
ATOM 616 O O . TYR A 1 82 ? -11.254 -18.169 10.650 1.00 56.75 82 TYR A O 1
ATOM 624 N N . CYS A 1 83 ? -10.608 -16.156 9.892 1.00 54.38 83 CYS A N 1
ATOM 625 C CA . CYS A 1 83 ? -10.353 -15.592 11.210 1.00 54.38 83 CYS A CA 1
ATOM 626 C C . CYS A 1 83 ? -11.687 -15.318 11.920 1.00 54.38 83 CYS A C 1
ATOM 628 O O . CYS A 1 83 ? -12.274 -14.249 11.779 1.00 54.38 83 CYS A O 1
ATOM 630 N N . LEU A 1 84 ? -12.149 -16.308 12.689 1.00 47.31 84 LEU A N 1
ATOM 631 C CA . LEU A 1 84 ? -13.290 -16.189 13.604 1.00 47.31 84 LEU A CA 1
ATOM 632 C C . LEU A 1 84 ? -12.996 -15.202 14.748 1.00 47.31 84 LEU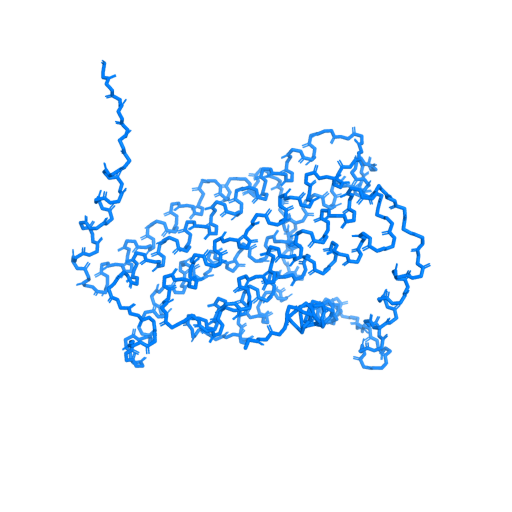 A C 1
ATOM 634 O O . LEU A 1 84 ? -13.909 -14.567 15.267 1.00 47.31 84 LEU A O 1
ATOM 638 N N . GLU A 1 85 ? -11.718 -15.040 15.101 1.00 58.72 85 GLU A N 1
ATOM 639 C CA . GLU A 1 85 ? -11.248 -14.089 16.106 1.00 58.72 85 GLU A CA 1
ATOM 640 C C . GLU A 1 85 ? -10.487 -12.933 15.437 1.00 58.72 85 GLU A C 1
ATOM 642 O O . GLU A 1 85 ? -9.515 -13.171 14.706 1.00 58.72 85 GLU A O 1
ATOM 647 N N . PRO A 1 86 ? -10.861 -11.667 15.697 1.00 54.88 86 PRO A N 1
ATOM 648 C CA . PRO A 1 86 ? -10.224 -10.518 15.058 1.00 54.88 86 PRO A CA 1
ATOM 649 C C . PRO A 1 86 ? -8.746 -10.382 15.433 1.00 54.88 86 PRO A C 1
ATOM 651 O O . PRO A 1 86 ? -7.957 -9.942 14.601 1.00 54.88 86 PRO A O 1
ATOM 654 N N . GLY A 1 87 ? -8.339 -10.818 16.633 1.00 60.72 87 GLY A N 1
ATOM 655 C CA . GLY A 1 87 ? -6.941 -10.776 17.076 1.00 60.72 87 GLY A CA 1
ATOM 656 C C . GLY A 1 87 ? -5.992 -11.537 16.143 1.00 60.72 87 GLY A C 1
ATOM 657 O O . GLY A 1 87 ? -4.922 -11.031 15.804 1.00 60.72 87 GLY A O 1
ATOM 658 N N . LEU A 1 88 ? -6.415 -12.702 15.638 1.00 59.06 88 LEU A N 1
ATOM 659 C CA . LEU A 1 88 ? -5.654 -13.481 14.655 1.00 59.06 88 LEU A CA 1
ATOM 660 C C . LEU A 1 88 ? -5.612 -12.796 13.283 1.00 59.06 88 LEU A C 1
ATOM 662 O O . LEU A 1 88 ? -4.584 -12.848 12.612 1.00 59.06 88 LEU A O 1
ATOM 666 N N . GLY A 1 89 ? -6.686 -12.105 12.889 1.00 61.62 89 GLY A N 1
ATOM 667 C CA . GLY A 1 89 ? -6.718 -11.289 11.671 1.00 61.62 89 GLY A CA 1
ATOM 668 C C . GLY A 1 89 ? -5.761 -10.092 11.739 1.00 61.62 89 GLY A C 1
ATOM 669 O O . GLY A 1 89 ? -5.045 -9.813 10.777 1.00 61.62 89 GLY A O 1
ATOM 670 N N . PHE A 1 90 ? -5.674 -9.429 12.896 1.00 63.44 90 PHE A N 1
ATOM 671 C CA . PHE A 1 90 ? -4.721 -8.341 13.137 1.00 63.44 90 PHE A CA 1
ATOM 672 C C . PHE A 1 90 ? -3.267 -8.833 13.147 1.00 63.44 90 PHE A C 1
ATOM 674 O O . PHE A 1 90 ? -2.411 -8.223 12.506 1.00 63.44 90 PHE A O 1
ATOM 681 N N . LEU A 1 91 ? -2.988 -9.965 13.799 1.00 60.72 91 LEU A N 1
ATOM 682 C CA . LEU A 1 91 ? -1.674 -10.622 13.761 1.00 60.72 91 LEU A CA 1
ATOM 683 C C . LEU A 1 91 ? -1.287 -11.060 12.340 1.00 60.72 91 LEU A C 1
ATOM 685 O O . LEU A 1 91 ? -0.130 -10.919 11.945 1.00 60.72 91 LEU A O 1
ATOM 689 N N . ALA A 1 92 ? -2.253 -11.530 11.549 1.00 62.00 92 ALA A N 1
ATOM 690 C CA . ALA A 1 92 ? -2.043 -11.869 10.147 1.00 62.00 92 ALA A CA 1
ATOM 691 C C . ALA A 1 92 ? -1.659 -10.629 9.314 1.00 62.00 92 ALA A C 1
ATOM 693 O O . ALA A 1 92 ? -0.697 -10.692 8.551 1.00 62.00 92 ALA A O 1
ATOM 694 N N . LEU A 1 93 ? -2.336 -9.486 9.494 1.00 64.50 93 LEU A N 1
ATOM 695 C CA . LEU A 1 93 ? -1.972 -8.225 8.822 1.00 64.50 93 LEU A CA 1
ATOM 696 C C . LEU A 1 93 ? -0.591 -7.718 9.234 1.00 64.50 93 LEU A C 1
ATOM 698 O O . LEU A 1 93 ? 0.153 -7.242 8.382 1.00 64.50 93 LEU A O 1
ATOM 702 N N . LEU A 1 94 ? -0.221 -7.855 10.510 1.00 61.75 94 LEU A N 1
ATOM 703 C CA . LEU A 1 94 ? 1.118 -7.500 10.986 1.00 61.75 94 LEU A CA 1
ATOM 704 C C . LEU A 1 94 ? 2.211 -8.332 10.296 1.00 61.75 94 LEU A C 1
ATOM 706 O O . LEU A 1 94 ? 3.269 -7.802 9.973 1.00 61.75 94 LEU A O 1
ATOM 710 N N . GLY A 1 95 ? 1.952 -9.614 10.018 1.00 56.59 95 GLY A N 1
ATOM 711 C CA . GLY A 1 95 ? 2.891 -10.488 9.307 1.00 56.59 95 GLY A CA 1
ATOM 712 C C . GLY A 1 95 ? 3.129 -10.108 7.838 1.00 56.59 95 GLY A C 1
ATOM 713 O O . GLY A 1 95 ? 4.221 -10.364 7.321 1.00 56.59 95 GLY A O 1
ATOM 714 N N . MET A 1 96 ? 2.152 -9.464 7.181 1.00 57.84 96 MET A N 1
ATOM 715 C CA . MET A 1 96 ? 2.235 -9.060 5.765 1.00 57.84 96 MET A CA 1
ATOM 716 C C . MET A 1 96 ? 3.327 -8.015 5.503 1.00 57.84 96 MET A C 1
ATOM 718 O O . MET A 1 96 ? 3.875 -7.964 4.404 1.00 57.84 96 MET A O 1
ATOM 722 N N . SER A 1 97 ? 3.688 -7.210 6.508 1.00 56.44 97 SER A N 1
ATOM 723 C CA . SER A 1 97 ? 4.547 -6.040 6.304 1.00 56.44 97 SER A CA 1
ATOM 724 C C . SER A 1 97 ? 5.965 -6.416 5.838 1.00 56.44 97 SER A C 1
ATOM 726 O O . SER A 1 97 ? 6.507 -5.801 4.933 1.00 56.44 97 SER A O 1
ATOM 728 N N . SER A 1 98 ? 6.533 -7.517 6.337 1.00 57.97 98 SER A N 1
ATOM 729 C CA . SER A 1 98 ? 7.961 -7.856 6.167 1.00 57.97 98 SER A CA 1
ATOM 730 C C . SER A 1 98 ? 8.432 -8.240 4.750 1.00 57.97 98 SER A C 1
ATOM 732 O O . SER A 1 98 ? 9.639 -8.292 4.470 1.00 57.97 98 SER A O 1
ATOM 734 N N . SER A 1 99 ? 7.512 -8.538 3.834 1.00 60.38 99 SER A N 1
ATOM 735 C CA . SER A 1 99 ? 7.820 -9.092 2.510 1.00 60.38 99 SER A CA 1
ATOM 736 C C . SER A 1 99 ? 8.512 -8.068 1.585 1.00 60.38 99 SER A C 1
ATOM 738 O O . SER A 1 99 ? 9.363 -8.436 0.768 1.00 60.38 99 SER A O 1
ATOM 740 N N . VAL A 1 100 ? 8.188 -6.773 1.723 1.00 57.88 100 VAL A N 1
ATOM 741 C CA . VAL A 1 100 ? 8.740 -5.669 0.913 1.00 57.88 100 VAL A CA 1
ATOM 742 C C . VAL A 1 100 ? 10.184 -5.413 1.299 1.00 57.88 100 VAL A C 1
ATOM 744 O O . VAL A 1 100 ? 11.051 -5.252 0.436 1.00 57.88 100 VAL A O 1
ATOM 747 N N . ILE A 1 101 ? 10.460 -5.407 2.604 1.00 59.16 101 ILE A N 1
ATOM 748 C CA . ILE A 1 101 ? 11.805 -5.257 3.159 1.00 59.16 101 ILE A CA 1
ATOM 749 C C . ILE A 1 101 ? 12.691 -6.420 2.702 1.00 59.16 101 ILE A C 1
ATOM 751 O O . ILE A 1 101 ? 13.824 -6.201 2.264 1.00 59.16 101 ILE A O 1
ATOM 755 N N . LEU A 1 102 ? 12.170 -7.649 2.717 1.00 58.59 102 LEU A N 1
ATOM 756 C CA . LEU A 1 102 ? 12.898 -8.822 2.229 1.00 58.59 102 LEU A CA 1
ATOM 757 C C . LEU A 1 102 ? 13.243 -8.709 0.739 1.00 58.59 102 LEU A C 1
ATOM 759 O O . LEU A 1 102 ? 14.404 -8.895 0.361 1.00 58.59 102 LEU A O 1
ATOM 763 N N . LEU A 1 103 ? 12.280 -8.328 -0.103 1.00 57.22 103 LEU A N 1
ATOM 764 C CA . LEU A 1 103 ? 12.498 -8.197 -1.543 1.00 57.22 103 LEU A CA 1
ATOM 765 C C . LEU A 1 103 ? 13.449 -7.034 -1.885 1.00 57.22 103 LEU A C 1
ATOM 767 O O . LEU A 1 103 ? 14.410 -7.200 -2.640 1.00 57.22 103 LEU A O 1
ATOM 771 N N . SER A 1 104 ? 13.240 -5.869 -1.272 1.00 56.88 104 SER A N 1
ATOM 772 C CA . SER A 1 104 ? 14.078 -4.679 -1.462 1.00 56.88 104 SER A CA 1
ATOM 773 C C . SER A 1 104 ? 15.524 -4.894 -1.006 1.00 56.88 104 SER A C 1
ATOM 775 O O . SER A 1 104 ? 16.464 -4.397 -1.631 1.00 56.88 104 SER A O 1
ATOM 777 N N . SER A 1 105 ? 15.750 -5.672 0.054 1.00 56.81 105 SER A N 1
ATOM 778 C CA . SER A 1 105 ? 17.096 -5.919 0.584 1.00 56.81 105 SER A CA 1
ATOM 779 C C . SER A 1 105 ? 18.029 -6.650 -0.393 1.00 56.81 105 SER A C 1
ATOM 781 O O . SER A 1 105 ? 19.251 -6.519 -0.289 1.00 56.81 105 SER A O 1
ATOM 783 N N . SER A 1 106 ? 17.492 -7.381 -1.367 1.00 55.22 106 SER A N 1
ATOM 784 C CA . SER A 1 106 ? 18.280 -8.246 -2.251 1.00 55.22 106 SER A CA 1
ATOM 785 C C . SER A 1 106 ? 18.419 -7.720 -3.682 1.00 55.22 106 SER A C 1
ATOM 787 O O . SER A 1 106 ? 19.452 -7.947 -4.322 1.00 55.22 106 SER A O 1
ATOM 789 N N . LEU A 1 107 ? 17.414 -6.981 -4.168 1.00 54.53 107 LEU A N 1
ATOM 790 C CA . LEU A 1 107 ? 17.310 -6.571 -5.571 1.00 54.53 107 LEU A CA 1
ATOM 791 C C . LEU A 1 107 ? 17.985 -5.230 -5.882 1.00 54.53 107 LEU A C 1
ATOM 793 O O . LEU A 1 107 ? 18.457 -5.040 -7.001 1.00 54.53 107 LEU A O 1
ATOM 797 N N . PHE A 1 108 ? 18.115 -4.322 -4.909 1.00 55.16 108 PHE A N 1
ATOM 798 C CA . PHE A 1 108 ? 18.781 -3.036 -5.135 1.00 55.16 108 PHE A CA 1
ATOM 799 C C . PHE A 1 108 ? 20.306 -3.204 -5.271 1.00 55.16 108 PHE A C 1
ATOM 801 O O . PHE A 1 108 ? 21.041 -3.220 -4.276 1.00 55.16 108 PHE A O 1
ATOM 808 N N . ARG A 1 109 ? 20.794 -3.299 -6.513 1.00 50.31 109 ARG A N 1
ATOM 809 C CA . ARG A 1 109 ? 22.218 -3.211 -6.883 1.00 50.31 109 ARG A CA 1
ATOM 810 C C . ARG A 1 109 ? 22.422 -1.972 -7.761 1.00 50.31 109 ARG A C 1
ATOM 812 O O . ARG A 1 109 ? 21.648 -1.766 -8.684 1.00 50.31 109 ARG A O 1
ATOM 819 N N . GLY A 1 110 ? 23.422 -1.140 -7.462 1.00 52.62 110 GLY A N 1
ATOM 820 C CA . GLY A 1 110 ? 23.653 0.120 -8.182 1.00 52.62 110 GLY A CA 1
ATOM 821 C C . GLY A 1 110 ? 24.619 1.084 -7.478 1.00 52.62 110 GLY A C 1
ATOM 822 O O . GLY A 1 110 ? 25.109 0.793 -6.387 1.00 52.62 110 GLY A O 1
ATOM 823 N N . TYR A 1 111 ? 24.889 2.220 -8.130 1.00 47.59 111 TYR A N 1
ATOM 824 C CA . TYR A 1 111 ? 25.969 3.178 -7.847 1.00 47.59 111 TYR A CA 1
ATOM 825 C C . TYR A 1 111 ? 25.758 4.132 -6.657 1.00 47.59 111 TYR A C 1
ATOM 827 O O . TYR A 1 111 ? 26.713 4.797 -6.265 1.00 47.59 111 TYR A O 1
ATOM 835 N N . SER A 1 112 ? 24.574 4.218 -6.041 1.00 61.78 112 SER A N 1
ATOM 836 C CA . SER A 1 112 ? 24.383 5.101 -4.876 1.00 61.78 112 SER A CA 1
ATOM 837 C C . SER A 1 112 ? 23.956 4.313 -3.633 1.00 61.78 112 SER A C 1
ATOM 839 O O . SER A 1 112 ? 22.802 3.973 -3.477 1.00 61.78 112 SER A O 1
ATOM 841 N N . PRO A 1 113 ? 24.818 3.998 -2.661 1.00 69.62 113 PRO A N 1
ATOM 842 C CA . PRO A 1 113 ? 24.363 3.359 -1.416 1.00 69.62 113 PRO A CA 1
ATOM 843 C C . PRO A 1 113 ? 23.337 4.205 -0.623 1.00 69.62 113 PRO A C 1
ATOM 845 O O . PRO A 1 113 ? 22.571 3.655 0.173 1.00 69.62 113 PRO A O 1
ATOM 848 N N . LEU A 1 114 ? 23.286 5.524 -0.864 1.00 74.56 114 LEU A N 1
ATOM 849 C CA . LEU A 1 114 ? 22.481 6.499 -0.118 1.00 74.56 114 LEU A CA 1
ATOM 850 C C . LEU A 1 114 ? 20.983 6.452 -0.432 1.00 74.56 114 LEU A C 1
ATOM 852 O O . LEU A 1 114 ? 20.159 6.419 0.473 1.00 74.56 114 LEU A O 1
ATOM 856 N N . GLY A 1 115 ? 20.586 6.435 -1.696 1.00 73.50 115 GLY A N 1
ATOM 857 C CA . GLY A 1 115 ? 19.163 6.288 -2.034 1.00 73.50 115 GLY A CA 1
ATOM 858 C C . GLY A 1 115 ? 18.612 4.930 -1.590 1.00 73.50 115 GLY A C 1
ATOM 859 O O . GLY A 1 115 ? 17.531 4.886 -1.022 1.00 73.50 115 GLY A O 1
ATOM 860 N N . ARG A 1 116 ? 19.395 3.841 -1.654 1.00 72.25 116 ARG A N 1
ATOM 861 C CA . ARG A 1 116 ? 18.979 2.521 -1.141 1.00 72.25 116 ARG A CA 1
ATOM 862 C C . ARG A 1 116 ? 18.731 2.551 0.368 1.00 72.25 116 ARG A C 1
ATOM 864 O O . ARG A 1 116 ? 17.853 1.838 0.854 1.00 72.25 116 ARG A O 1
ATOM 871 N N . SER A 1 117 ? 19.522 3.298 1.141 1.00 76.31 117 SER A N 1
ATOM 872 C CA . SER A 1 117 ? 19.239 3.465 2.571 1.00 76.31 117 SER A CA 1
ATOM 873 C C . SER A 1 117 ? 17.999 4.331 2.799 1.00 76.31 117 SER A C 1
ATOM 875 O O . SER A 1 117 ? 17.196 3.975 3.655 1.00 76.31 117 SER A O 1
ATOM 877 N N . ARG A 1 118 ? 17.766 5.375 1.991 1.00 79.06 118 ARG A N 1
ATOM 878 C CA . ARG A 1 118 ? 16.530 6.178 2.043 1.00 79.06 118 ARG A CA 1
ATOM 879 C C . ARG A 1 118 ? 15.277 5.340 1.788 1.00 79.06 118 ARG A C 1
ATOM 881 O O . ARG A 1 118 ? 14.349 5.431 2.583 1.00 79.06 118 ARG A O 1
ATOM 888 N N . VAL A 1 119 ? 15.270 4.486 0.757 1.00 75.94 119 VAL A N 1
ATOM 889 C CA . VAL A 1 119 ? 14.135 3.579 0.483 1.00 75.94 119 VAL A CA 1
ATOM 890 C C . VAL A 1 119 ? 13.873 2.673 1.681 1.00 75.94 119 VAL A C 1
ATOM 892 O O . VAL A 1 119 ? 12.748 2.580 2.152 1.00 75.94 119 VAL A O 1
ATOM 895 N N . ARG A 1 120 ? 14.928 2.040 2.212 1.00 77.12 120 ARG A N 1
ATOM 896 C CA . ARG A 1 120 ? 14.812 1.132 3.361 1.00 77.12 120 ARG A CA 1
ATOM 897 C C . ARG A 1 120 ? 14.262 1.830 4.598 1.00 77.12 120 ARG A C 1
ATOM 899 O O . ARG A 1 120 ? 13.444 1.245 5.292 1.00 77.12 120 ARG A O 1
ATOM 906 N N . ILE A 1 121 ? 14.694 3.063 4.859 1.00 81.88 121 ILE A N 1
ATOM 907 C CA . ILE A 1 121 ? 14.188 3.861 5.978 1.00 81.88 121 ILE A CA 1
ATOM 908 C C . ILE A 1 121 ? 12.705 4.187 5.777 1.00 81.88 121 ILE A C 1
ATOM 910 O O . ILE A 1 121 ? 11.937 4.036 6.719 1.00 81.88 121 ILE A O 1
ATOM 914 N N . LEU A 1 122 ? 12.288 4.603 4.576 1.00 81.25 122 LEU A N 1
ATOM 915 C CA . LEU A 1 122 ? 10.879 4.913 4.304 1.00 81.25 122 LEU A CA 1
ATOM 916 C C . LEU A 1 122 ? 9.982 3.678 4.425 1.00 81.25 122 LEU A C 1
ATOM 918 O O . LEU A 1 122 ? 8.944 3.772 5.070 1.00 81.25 122 LEU A O 1
ATOM 922 N N . LEU A 1 123 ? 10.406 2.535 3.876 1.00 78.81 123 LEU A N 1
ATOM 923 C CA . LEU A 1 123 ? 9.682 1.267 4.012 1.00 78.81 123 LEU A CA 1
ATOM 924 C C . LEU A 1 123 ? 9.568 0.856 5.485 1.00 78.81 123 LEU A C 1
ATOM 926 O O . LEU A 1 123 ? 8.471 0.622 5.976 1.00 78.81 123 LEU A O 1
ATOM 930 N N . PHE A 1 124 ? 10.682 0.876 6.224 1.00 79.38 124 PHE A N 1
ATOM 931 C CA . PHE A 1 124 ? 10.690 0.549 7.652 1.00 79.38 124 PHE A CA 1
ATOM 932 C C . PHE A 1 124 ? 9.771 1.466 8.475 1.00 79.38 124 PHE A C 1
ATOM 934 O O . PHE A 1 124 ? 9.033 0.997 9.338 1.00 79.38 124 PHE A O 1
ATOM 941 N N . LEU A 1 125 ? 9.789 2.774 8.206 1.00 84.44 125 LEU A N 1
ATOM 942 C CA . LEU A 1 125 ? 8.914 3.732 8.882 1.00 84.44 125 LEU A CA 1
ATOM 943 C C . LEU A 1 125 ? 7.441 3.529 8.518 1.00 84.44 125 LEU A C 1
ATOM 945 O O . LEU A 1 125 ? 6.593 3.596 9.403 1.00 84.44 125 LEU A O 1
ATOM 949 N N . GLY A 1 126 ? 7.136 3.272 7.244 1.00 83.00 126 GLY A N 1
ATOM 950 C CA . GLY A 1 126 ? 5.780 2.971 6.788 1.00 83.00 126 GLY A CA 1
ATOM 951 C C . GLY A 1 126 ? 5.202 1.747 7.499 1.00 83.00 126 GLY A C 1
ATOM 952 O O . GLY A 1 126 ? 4.101 1.817 8.042 1.00 83.00 126 GLY A O 1
ATOM 953 N N . GLU A 1 127 ? 5.980 0.667 7.597 1.00 78.62 127 GLU A N 1
ATOM 954 C CA . GLU A 1 127 ? 5.587 -0.543 8.328 1.00 78.62 127 GLU A CA 1
ATOM 955 C C . GLU A 1 127 ? 5.435 -0.307 9.836 1.00 78.62 127 GLU A C 1
ATOM 957 O O . GLU A 1 127 ? 4.483 -0.788 10.457 1.00 78.62 127 GLU A O 1
ATOM 962 N N . GLY A 1 128 ? 6.330 0.481 10.438 1.00 81.75 128 GLY A N 1
ATOM 963 C CA . GLY A 1 128 ? 6.220 0.880 11.842 1.00 81.75 128 GLY A CA 1
ATOM 964 C C . GLY A 1 128 ? 4.914 1.625 12.134 1.00 81.75 128 GLY A C 1
ATOM 965 O O . GLY A 1 128 ? 4.258 1.372 13.139 1.00 81.75 128 GLY A O 1
ATOM 966 N N . ILE A 1 129 ? 4.477 2.501 11.230 1.00 86.94 129 ILE A N 1
ATOM 967 C CA . ILE A 1 129 ? 3.214 3.233 11.391 1.00 86.94 129 ILE A CA 1
ATOM 968 C C . ILE A 1 129 ? 2.022 2.319 11.125 1.00 86.94 129 ILE A C 1
ATOM 970 O O . ILE A 1 129 ? 1.042 2.387 11.861 1.00 86.94 129 ILE A O 1
ATOM 974 N N . PHE A 1 130 ? 2.096 1.436 10.127 1.00 82.75 130 PHE A N 1
ATOM 975 C CA . PHE A 1 130 ? 1.038 0.459 9.878 1.00 82.75 130 PHE A CA 1
ATOM 976 C C . PHE A 1 130 ? 0.802 -0.437 11.097 1.00 82.75 130 PHE A C 1
ATOM 978 O O . PHE A 1 130 ? -0.334 -0.587 11.546 1.00 82.75 130 PHE A O 1
ATOM 985 N N . SER A 1 131 ? 1.874 -0.961 11.693 1.00 81.44 131 SER A N 1
ATOM 986 C CA . SER A 1 131 ? 1.776 -1.760 12.916 1.00 81.44 131 SER A CA 1
ATOM 987 C C . SER A 1 131 ? 1.226 -0.955 14.094 1.00 81.44 131 SER A C 1
ATOM 989 O O . SER A 1 131 ? 0.405 -1.472 14.851 1.00 81.44 131 SER A O 1
ATOM 991 N N . PHE A 1 132 ? 1.582 0.326 14.207 1.00 83.75 132 PHE A N 1
ATOM 992 C CA . PHE A 1 132 ? 1.023 1.221 15.218 1.00 83.75 132 PHE A CA 1
ATOM 993 C C . PHE A 1 132 ? -0.482 1.482 15.026 1.00 83.75 132 PHE A C 1
ATOM 995 O O . PHE A 1 132 ? -1.231 1.477 16.003 1.00 83.75 132 PHE A O 1
ATOM 1002 N N . ILE A 1 133 ? -0.954 1.630 13.782 1.00 85.62 133 ILE A N 1
ATOM 1003 C CA . ILE A 1 133 ? -2.388 1.738 13.464 1.00 85.62 133 ILE A CA 1
ATOM 1004 C C . ILE A 1 133 ? -3.112 0.455 13.880 1.00 85.62 133 ILE A C 1
ATOM 1006 O O . ILE A 1 133 ? -4.104 0.524 14.604 1.00 85.62 133 ILE A O 1
ATOM 1010 N N . LEU A 1 134 ? -2.603 -0.718 13.495 1.00 79.38 134 LEU A N 1
ATOM 1011 C CA . LEU A 1 134 ? -3.210 -1.997 13.879 1.00 79.38 134 LEU A CA 1
ATOM 1012 C C . LEU A 1 134 ? -3.216 -2.201 15.396 1.00 79.38 134 LEU A C 1
ATOM 1014 O O . LEU A 1 134 ? -4.214 -2.666 15.936 1.00 79.38 134 LEU A O 1
ATOM 1018 N N . PHE A 1 135 ? -2.149 -1.806 16.091 1.00 78.81 135 PHE A N 1
ATOM 1019 C CA . PHE A 1 135 ? -2.093 -1.839 17.550 1.00 78.81 135 PHE A CA 1
ATOM 1020 C C . PHE A 1 135 ? -3.162 -0.938 18.179 1.00 78.81 135 PHE A C 1
ATOM 1022 O O . PHE A 1 135 ? -3.890 -1.380 19.064 1.00 78.81 135 PHE A O 1
ATOM 1029 N N . SER A 1 136 ? -3.315 0.298 17.693 1.00 81.56 136 SER A N 1
ATOM 1030 C CA . SER A 1 136 ? -4.353 1.212 18.187 1.00 81.56 136 SER A CA 1
ATOM 1031 C C . SER A 1 136 ? -5.768 0.671 17.964 1.00 81.56 136 SER A C 1
ATOM 1033 O O . SER A 1 136 ? -6.619 0.788 18.839 1.00 81.56 136 SER A O 1
ATOM 1035 N N . LEU A 1 137 ? -6.005 -0.003 16.837 1.00 78.94 137 LEU A N 1
ATOM 1036 C CA . LEU A 1 137 ? -7.277 -0.660 16.552 1.00 78.94 137 LEU A CA 1
ATOM 1037 C C . LEU A 1 137 ? -7.506 -1.861 17.459 1.00 78.94 137 LEU A C 1
ATOM 1039 O O . LEU A 1 137 ? -8.590 -1.995 18.013 1.00 78.94 137 LEU A O 1
ATOM 1043 N N . ALA A 1 138 ? -6.489 -2.699 17.658 1.00 75.06 138 ALA A N 1
ATOM 1044 C CA . ALA A 1 138 ? -6.567 -3.836 18.564 1.00 75.06 138 ALA A CA 1
ATOM 1045 C C . ALA A 1 138 ? -6.891 -3.396 20.001 1.00 75.06 138 ALA A C 1
ATOM 1047 O O . ALA A 1 138 ? -7.675 -4.057 20.672 1.00 75.06 138 ALA A O 1
ATOM 1048 N N . LEU A 1 139 ? -6.350 -2.260 20.449 1.00 73.62 139 LEU A N 1
ATOM 1049 C CA . LEU A 1 139 ? -6.670 -1.675 21.753 1.00 73.62 139 LEU A CA 1
ATOM 1050 C C . LEU A 1 139 ? -8.125 -1.214 21.854 1.00 73.62 139 LEU A C 1
ATOM 1052 O O . LEU A 1 139 ? -8.780 -1.508 22.847 1.00 73.62 139 LEU A O 1
ATOM 1056 N N . ILE A 1 140 ? -8.645 -0.522 20.836 1.00 72.56 140 ILE A N 1
ATOM 1057 C CA . ILE A 1 140 ? -10.052 -0.087 20.831 1.00 72.56 140 ILE A CA 1
ATOM 1058 C C . ILE A 1 140 ? -10.990 -1.308 20.788 1.00 72.56 140 ILE A C 1
ATOM 1060 O O . ILE A 1 140 ? -12.053 -1.324 21.408 1.00 72.56 140 ILE A O 1
ATOM 1064 N N . MET A 1 141 ? -10.574 -2.371 20.099 1.00 69.00 141 MET A N 1
ATOM 1065 C CA . MET A 1 141 ? -11.340 -3.609 19.945 1.00 69.00 141 MET A CA 1
ATOM 1066 C C . MET A 1 141 ? -11.166 -4.614 21.093 1.00 69.00 141 MET A C 1
ATOM 1068 O O . MET A 1 141 ? -11.836 -5.634 21.061 1.00 69.00 141 MET A O 1
ATOM 1072 N N . ALA A 1 142 ? -10.309 -4.363 22.092 1.00 58.97 142 ALA A N 1
ATOM 1073 C CA . ALA A 1 142 ? -9.764 -5.384 23.003 1.00 58.97 142 ALA A CA 1
ATOM 1074 C C . ALA A 1 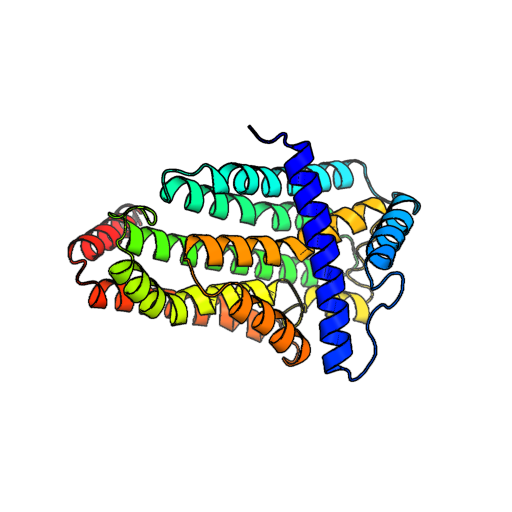142 ? -10.781 -6.331 23.682 1.00 58.97 142 ALA A C 1
ATOM 1076 O O . ALA A 1 142 ? -10.412 -7.452 24.026 1.00 58.97 142 ALA A O 1
ATOM 1077 N N . GLU A 1 143 ? -12.036 -5.913 23.856 1.00 53.19 143 GLU A N 1
ATOM 1078 C CA . GLU A 1 143 ? -13.085 -6.706 24.514 1.00 53.19 143 GLU A CA 1
ATOM 1079 C C . GLU A 1 143 ? -14.165 -7.231 23.554 1.00 53.19 143 GLU A C 1
ATOM 1081 O O . GLU A 1 143 ? -14.773 -8.262 23.834 1.00 53.19 143 GLU A O 1
ATOM 1086 N N . ASP A 1 144 ? -14.351 -6.599 22.389 1.00 53.94 144 ASP A N 1
ATOM 1087 C CA . ASP A 1 144 ? -15.412 -6.959 21.445 1.00 53.94 144 ASP A CA 1
ATOM 1088 C C . ASP A 1 144 ? -14.822 -7.582 20.185 1.00 53.94 144 ASP A C 1
ATOM 1090 O O . ASP A 1 144 ? -13.985 -7.000 19.490 1.00 53.94 144 ASP A O 1
ATOM 1094 N N . SER A 1 145 ? -15.320 -8.761 19.814 1.00 56.09 145 SER A N 1
ATOM 1095 C CA . SER A 1 145 ? -15.038 -9.248 18.472 1.00 56.09 145 SER A CA 1
ATOM 1096 C C . SER A 1 145 ? -15.778 -8.375 17.447 1.00 56.09 145 SER A C 1
ATOM 1098 O O . SER A 1 145 ? -16.991 -8.211 17.537 1.00 56.09 145 SER A O 1
ATOM 1100 N N . LEU A 1 146 ? -15.072 -7.837 16.440 1.00 51.44 146 LEU A N 1
ATOM 1101 C CA . LEU A 1 146 ? -15.643 -7.043 15.324 1.00 51.44 146 LEU A CA 1
ATOM 1102 C C . LEU A 1 146 ? -16.878 -7.698 14.663 1.00 51.44 146 LEU A C 1
ATOM 1104 O O . LEU A 1 146 ? -17.707 -7.024 14.049 1.00 51.44 146 LEU A O 1
ATOM 1108 N N . PHE A 1 147 ? -16.987 -9.024 14.772 1.00 51.06 147 PHE A N 1
ATOM 1109 C CA . PHE A 1 147 ? -18.097 -9.822 14.257 1.00 51.06 147 PHE A CA 1
ATOM 1110 C C . PHE A 1 147 ? -19.324 -9.879 15.177 1.00 51.06 147 PHE A C 1
ATOM 1112 O O . PHE A 1 147 ? -20.411 -10.147 14.673 1.00 51.06 147 PHE A O 1
ATOM 1119 N N . MET A 1 148 ? -19.168 -9.615 16.476 1.00 51.22 148 MET A N 1
ATOM 1120 C CA . MET A 1 148 ? -20.246 -9.639 17.474 1.00 51.22 148 MET A CA 1
ATOM 1121 C C . MET A 1 148 ? -20.772 -8.244 17.832 1.00 51.22 148 MET A C 1
ATOM 1123 O O . MET A 1 148 ? -21.759 -8.145 18.553 1.00 51.22 148 MET A O 1
ATOM 1127 N N . MET A 1 149 ? -20.153 -7.170 17.326 1.00 59.16 149 MET A N 1
ATOM 1128 C CA . MET A 1 149 ? -20.706 -5.822 17.471 1.00 59.16 149 MET A CA 1
ATOM 1129 C C . MET A 1 149 ? -22.026 -5.694 16.701 1.00 59.16 149 MET A C 1
ATOM 1131 O O . MET A 1 149 ? -22.098 -6.011 15.508 1.00 59.16 149 MET A O 1
ATOM 1135 N N . GLU A 1 150 ? -23.059 -5.202 17.387 1.00 61.06 150 GLU A N 1
ATOM 1136 C CA . GLU A 1 150 ? -24.326 -4.813 16.768 1.00 61.06 150 GLU A CA 1
ATOM 1137 C C . GLU A 1 150 ? -24.098 -3.790 15.641 1.00 61.06 150 GLU A C 1
ATOM 1139 O O . GLU A 1 150 ? -23.121 -3.038 15.632 1.00 61.06 150 GLU A O 1
ATOM 1144 N N . GLN A 1 151 ? -24.991 -3.764 14.646 1.00 65.06 151 GLN A N 1
ATOM 1145 C CA . GLN A 1 151 ? -24.822 -2.891 13.476 1.00 65.06 151 GLN A CA 1
ATOM 1146 C C . GLN A 1 151 ? -24.686 -1.412 13.862 1.00 65.06 151 GLN A C 1
ATOM 1148 O O . GLN A 1 151 ? -23.865 -0.715 13.269 1.00 65.06 151 GLN A O 1
ATOM 1153 N N . ASP A 1 152 ? -25.418 -0.960 14.879 1.00 62.62 152 ASP A N 1
ATOM 1154 C CA . ASP A 1 152 ? -25.394 0.434 15.319 1.00 62.62 152 ASP A CA 1
ATOM 1155 C C . ASP A 1 152 ? -24.064 0.798 15.991 1.00 62.62 152 ASP A C 1
ATOM 1157 O O . ASP A 1 152 ? -23.436 1.789 15.613 1.00 62.62 152 ASP A O 1
ATOM 1161 N N . SER A 1 153 ? -23.564 -0.032 16.915 1.00 65.94 153 SER A N 1
ATOM 1162 C CA . SER A 1 153 ? -22.265 0.198 17.571 1.00 65.94 153 SER A CA 1
ATOM 1163 C C . SER A 1 153 ? -21.106 0.154 16.578 1.00 65.94 153 SER A C 1
ATOM 1165 O O . SER A 1 153 ? -20.141 0.911 16.704 1.00 65.94 153 SER A O 1
ATOM 1167 N N . LEU A 1 154 ? -21.239 -0.654 15.527 1.00 68.88 154 LEU A N 1
ATOM 1168 C CA . LEU A 1 154 ? -20.282 -0.691 14.439 1.00 68.88 154 LEU A CA 1
ATOM 1169 C C . LEU A 1 154 ? -20.308 0.595 13.609 1.00 68.88 154 LEU A C 1
ATOM 1171 O O . LEU A 1 154 ? -19.247 1.138 13.311 1.00 68.88 154 LEU A O 1
ATOM 1175 N N . VAL A 1 155 ? -21.483 1.135 13.270 1.00 69.31 155 VAL A N 1
ATOM 1176 C CA . VAL A 1 155 ? -21.580 2.427 12.565 1.00 69.31 155 VAL A CA 1
ATOM 1177 C C . VAL A 1 155 ? -20.916 3.535 13.385 1.00 69.31 155 VAL A C 1
ATOM 1179 O O . VAL A 1 155 ? -20.101 4.281 12.839 1.00 69.31 155 VAL A O 1
ATOM 1182 N N . PHE A 1 156 ? -21.154 3.593 14.697 1.00 70.12 156 PHE A N 1
ATOM 1183 C CA . PHE A 1 156 ? -20.473 4.556 15.567 1.00 70.12 156 PHE A CA 1
ATOM 1184 C C . PHE A 1 156 ? -18.957 4.342 15.591 1.00 70.12 156 PHE A C 1
ATOM 1186 O O . PHE A 1 156 ? -18.204 5.284 15.343 1.00 70.12 156 PHE A O 1
ATOM 1193 N N . PHE A 1 157 ? -18.490 3.107 15.790 1.00 73.88 157 PHE A N 1
ATOM 1194 C CA . PHE A 1 157 ? -17.060 2.798 15.758 1.00 73.88 157 PHE A CA 1
ATOM 1195 C C . PHE A 1 157 ? -16.413 3.228 14.437 1.00 73.88 157 PHE A C 1
ATOM 1197 O O . PHE A 1 157 ? -15.368 3.878 14.439 1.00 73.88 157 PHE A O 1
ATOM 1204 N N . THR A 1 158 ? -17.047 2.929 13.302 1.00 75.69 158 THR A N 1
ATOM 1205 C CA . THR A 1 158 ? -16.522 3.320 11.991 1.00 75.69 158 THR A CA 1
ATOM 1206 C C . THR A 1 158 ? -16.461 4.831 11.820 1.00 75.69 158 THR A C 1
ATOM 1208 O O . THR A 1 158 ? -15.456 5.336 11.323 1.00 75.69 158 THR A O 1
ATOM 1211 N N . PHE A 1 159 ? -17.476 5.557 12.287 1.00 78.44 159 PHE A N 1
ATOM 1212 C CA . PHE A 1 159 ? -17.524 7.011 12.203 1.00 78.44 159 PHE A CA 1
ATOM 1213 C C . PHE A 1 159 ? -16.406 7.679 13.015 1.00 78.44 159 PHE A C 1
ATOM 1215 O O . PHE A 1 159 ? -15.758 8.602 12.521 1.00 78.44 159 PHE A O 1
ATOM 1222 N N . TYR A 1 160 ? -16.125 7.183 14.222 1.00 80.75 160 TYR A N 1
ATOM 1223 C CA . TYR A 1 160 ? -15.081 7.745 15.083 1.00 80.75 160 TYR A CA 1
ATOM 1224 C C . TYR A 1 160 ? -13.669 7.270 14.715 1.00 80.75 160 TYR A C 1
ATOM 1226 O O . TYR A 1 160 ? -12.725 8.061 14.751 1.00 80.75 160 TYR A O 1
ATOM 1234 N N . ALA A 1 161 ? -13.493 6.005 14.323 1.00 81.56 161 ALA A N 1
ATOM 1235 C CA . ALA A 1 161 ? -12.177 5.444 14.016 1.00 81.56 161 ALA A CA 1
ATOM 1236 C C . ALA A 1 161 ? -11.653 5.854 12.629 1.00 81.56 161 ALA A C 1
ATOM 1238 O O . ALA A 1 161 ? -10.442 6.028 12.456 1.00 81.56 161 ALA A O 1
ATOM 1239 N N . PHE A 1 162 ? -12.535 6.032 11.639 1.00 82.81 162 PHE A N 1
ATOM 1240 C CA . PHE A 1 162 ? -12.137 6.302 10.254 1.00 82.81 162 PHE A CA 1
ATOM 1241 C C . PHE A 1 162 ? -11.281 7.570 10.072 1.00 82.81 162 PHE A C 1
ATOM 1243 O O . PHE A 1 162 ? -10.218 7.469 9.452 1.00 82.81 162 PHE A O 1
ATOM 1250 N N . PRO A 1 163 ? -11.655 8.753 10.600 1.00 83.00 163 PRO A N 1
ATOM 1251 C CA . PRO A 1 163 ? -10.968 9.993 10.246 1.00 83.00 163 PRO A CA 1
ATOM 1252 C C . PRO A 1 163 ? -9.505 10.043 10.701 1.00 83.00 163 PRO A C 1
ATOM 1254 O O . PRO A 1 163 ? -8.697 10.708 10.057 1.00 83.00 163 PRO A O 1
ATOM 1257 N N . GLY A 1 164 ? -9.149 9.335 11.776 1.00 85.12 164 GLY A N 1
ATOM 1258 C CA . GLY A 1 164 ? -7.770 9.250 12.253 1.00 85.12 164 GLY A CA 1
ATOM 1259 C C . GLY A 1 164 ? -7.044 8.003 11.768 1.00 85.12 164 GLY A C 1
ATOM 1260 O O . GLY A 1 164 ? -6.040 8.085 11.056 1.00 85.12 164 GLY A O 1
ATOM 1261 N N . LEU A 1 165 ? -7.553 6.830 12.143 1.00 84.62 165 LEU A N 1
ATOM 1262 C CA . LEU A 1 165 ? -6.892 5.545 11.887 1.00 84.62 165 LEU A CA 1
ATOM 1263 C C . LEU A 1 165 ? -7.057 5.117 10.427 1.00 84.62 165 LEU A C 1
ATOM 1265 O O . LEU A 1 165 ? -6.121 4.624 9.802 1.00 84.62 165 LEU A O 1
ATOM 1269 N N . GLY A 1 166 ? -8.226 5.382 9.847 1.00 83.62 166 GLY A N 1
ATOM 1270 C CA . GLY A 1 166 ? -8.487 5.096 8.442 1.00 83.62 166 GLY A CA 1
ATOM 1271 C C . GLY A 1 166 ? -7.745 6.016 7.496 1.00 83.62 166 GLY A C 1
ATOM 1272 O O . GLY A 1 166 ? -7.077 5.535 6.585 1.00 83.62 166 GLY A O 1
ATOM 1273 N N . CYS A 1 167 ? -7.789 7.326 7.737 1.00 85.25 167 CYS A N 1
ATOM 1274 C CA . CYS A 1 167 ? -7.045 8.290 6.927 1.00 85.25 167 CYS A CA 1
ATOM 1275 C C . CYS A 1 167 ? -5.527 8.096 7.036 1.00 85.25 167 CYS A C 1
ATOM 1277 O O . CYS A 1 167 ? -4.827 8.235 6.036 1.00 85.25 167 CYS A O 1
ATOM 1279 N N . SER A 1 168 ? -4.995 7.756 8.215 1.00 87.94 168 SER A N 1
ATOM 1280 C CA . SER A 1 168 ? -3.560 7.471 8.355 1.00 87.94 168 SER A CA 1
ATOM 1281 C C . SER A 1 168 ? -3.149 6.224 7.570 1.00 87.94 168 SER A C 1
ATOM 1283 O O . SER A 1 168 ? -2.149 6.269 6.855 1.00 87.94 168 SER A O 1
ATOM 1285 N N . TYR A 1 169 ? -3.947 5.154 7.599 1.00 85.62 169 TYR A N 1
ATOM 1286 C CA . TYR A 1 169 ? -3.677 3.974 6.777 1.00 85.62 169 TYR A CA 1
ATOM 1287 C C . TYR A 1 169 ? -3.855 4.244 5.277 1.00 85.62 169 TYR A C 1
ATOM 1289 O O . TYR A 1 169 ? -3.071 3.779 4.450 1.00 85.62 169 TYR A O 1
ATOM 1297 N N . PHE A 1 170 ? -4.844 5.058 4.920 1.00 83.94 170 PHE A N 1
ATOM 1298 C CA . PHE A 1 170 ? -5.083 5.502 3.552 1.00 83.94 170 PHE A CA 1
ATOM 1299 C C . PHE A 1 170 ? -3.877 6.265 2.991 1.00 83.94 170 PHE A C 1
ATOM 1301 O O . PHE A 1 170 ? -3.450 6.013 1.866 1.00 83.94 170 PHE A O 1
ATOM 1308 N N . LEU A 1 171 ? -3.277 7.150 3.794 1.00 84.94 171 LEU A N 1
ATOM 1309 C CA . LEU A 1 171 ? -2.040 7.845 3.439 1.00 84.94 171 LEU A CA 1
ATOM 1310 C C . LEU A 1 171 ? -0.877 6.863 3.243 1.00 84.94 171 LEU A C 1
ATOM 1312 O O . LEU A 1 171 ? -0.133 7.010 2.280 1.00 84.94 171 LEU A O 1
ATOM 1316 N N . LEU A 1 172 ? -0.738 5.839 4.093 1.00 84.06 172 LEU A N 1
ATOM 1317 C CA . LEU A 1 172 ? 0.283 4.801 3.899 1.00 84.06 172 LEU A CA 1
ATOM 1318 C C . LEU A 1 172 ? 0.077 4.020 2.594 1.00 84.06 172 LEU A C 1
ATOM 1320 O O . LEU A 1 172 ? 1.044 3.770 1.883 1.00 84.06 172 LEU A O 1
ATOM 1324 N N . CYS A 1 173 ? -1.169 3.701 2.235 1.00 79.62 173 CYS A N 1
ATOM 1325 C CA . CYS A 1 173 ? -1.485 3.028 0.972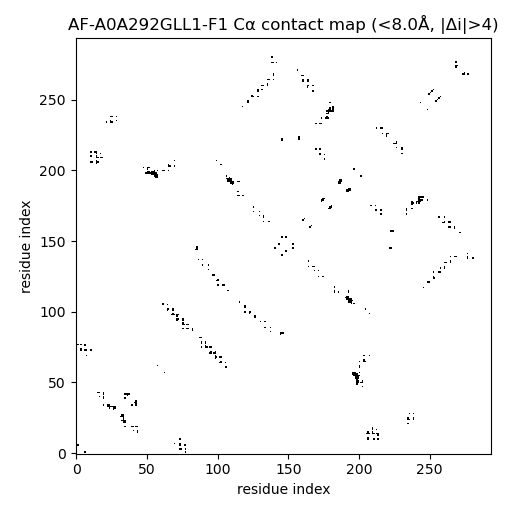 1.00 79.62 173 CYS A CA 1
ATOM 1326 C C . CYS A 1 173 ? -1.181 3.900 -0.255 1.00 79.62 173 CYS A C 1
ATOM 1328 O O . CYS A 1 173 ? -0.701 3.386 -1.263 1.00 79.62 173 CYS A O 1
ATOM 1330 N N . LEU A 1 174 ? -1.398 5.221 -0.171 1.00 76.88 174 LEU A N 1
ATOM 1331 C CA . LEU A 1 174 ? -0.902 6.167 -1.183 1.00 76.88 174 LEU A CA 1
ATOM 1332 C C . LEU A 1 174 ? 0.629 6.159 -1.269 1.00 76.88 174 LEU A C 1
ATOM 1334 O O . LEU A 1 174 ? 1.190 6.437 -2.327 1.00 76.88 174 LEU A O 1
ATOM 1338 N N . GLY A 1 175 ? 1.286 5.857 -0.152 1.00 68.06 175 GLY A N 1
ATOM 1339 C CA . GLY A 1 175 ? 2.726 5.893 0.024 1.00 68.06 175 GLY A CA 1
ATOM 1340 C C . GLY A 1 175 ? 3.528 4.819 -0.694 1.00 68.06 175 GLY A C 1
ATOM 1341 O O . GLY A 1 175 ? 4.700 5.028 -0.994 1.00 68.06 175 GLY A O 1
ATOM 1342 N N . GLU A 1 176 ? 2.900 3.692 -1.011 1.00 67.94 176 GLU A N 1
ATOM 1343 C CA . GLU A 1 176 ? 3.528 2.598 -1.762 1.00 67.94 176 GLU A CA 1
ATOM 1344 C C . GLU A 1 176 ? 3.790 2.977 -3.233 1.00 67.94 176 GLU A C 1
ATOM 1346 O O . GLU A 1 176 ? 4.471 2.256 -3.957 1.00 67.94 176 GLU A O 1
ATOM 1351 N N . ARG A 1 177 ? 3.251 4.115 -3.698 1.00 72.44 177 ARG A N 1
ATOM 1352 C CA . ARG A 1 177 ? 3.361 4.615 -5.073 1.00 72.44 177 ARG A CA 1
ATOM 1353 C C . ARG A 1 177 ? 3.421 6.149 -5.112 1.00 72.44 177 ARG A C 1
ATOM 1355 O O . ARG A 1 177 ? 3.601 6.828 -4.103 1.00 72.44 177 ARG A O 1
ATOM 1362 N N . HIS A 1 178 ? 3.311 6.731 -6.310 1.00 69.44 178 HIS A N 1
ATOM 1363 C CA . HIS A 1 178 ? 3.140 8.175 -6.482 1.00 69.44 178 HIS A CA 1
ATOM 1364 C C . HIS A 1 178 ? 1.987 8.672 -5.591 1.00 69.44 178 HIS A C 1
ATOM 1366 O O . HIS A 1 178 ? 0.883 8.139 -5.727 1.00 69.44 178 HIS A O 1
ATOM 1372 N N . PRO A 1 179 ? 2.191 9.661 -4.700 1.00 66.94 179 PRO A N 1
ATOM 1373 C CA . PRO A 1 179 ? 3.230 10.704 -4.706 1.00 66.94 179 PRO A CA 1
ATOM 1374 C C . PRO A 1 179 ? 4.497 10.458 -3.857 1.00 66.94 179 PRO A C 1
ATOM 1376 O O . PRO A 1 179 ? 5.373 11.328 -3.829 1.00 66.94 179 PRO A O 1
ATOM 1379 N N . TRP A 1 180 ? 4.620 9.342 -3.132 1.00 73.31 180 TRP A N 1
ATOM 1380 C CA . TRP A 1 180 ? 5.762 9.077 -2.226 1.00 73.31 180 TRP A CA 1
ATOM 1381 C C . TRP A 1 180 ? 6.877 8.250 -2.876 1.00 73.31 180 TRP A C 1
ATOM 1383 O O . TRP A 1 180 ? 7.860 7.875 -2.236 1.00 73.31 180 TRP A O 1
ATOM 1393 N N . ASP A 1 181 ? 6.758 8.056 -4.184 1.00 72.75 181 ASP A N 1
ATOM 1394 C CA . ASP A 1 181 ? 7.667 7.302 -5.033 1.00 72.75 181 ASP A CA 1
ATOM 1395 C C . ASP A 1 181 ? 8.940 8.086 -5.426 1.00 72.75 181 ASP A C 1
ATOM 1397 O O . ASP A 1 181 ? 9.294 8.314 -6.585 1.00 72.75 181 ASP A O 1
ATOM 1401 N N . ILE A 1 182 ? 9.630 8.572 -4.400 1.00 69.31 182 ILE A N 1
ATOM 1402 C CA . ILE A 1 182 ? 10.956 9.185 -4.507 1.00 69.31 182 ILE A CA 1
ATOM 1403 C C . ILE A 1 182 ? 12.019 8.173 -4.952 1.00 69.31 182 ILE A C 1
ATOM 1405 O O . ILE A 1 182 ? 12.826 8.543 -5.807 1.00 69.31 182 ILE A O 1
ATOM 1409 N N . PRO A 1 183 ? 12.041 6.927 -4.424 1.00 64.56 183 PRO A N 1
ATOM 1410 C CA . PRO A 1 183 ? 13.023 5.919 -4.811 1.00 64.56 183 PRO A CA 1
ATOM 1411 C C . PRO A 1 183 ? 13.123 5.695 -6.318 1.00 64.56 183 PRO A C 1
ATOM 1413 O O . PRO A 1 183 ? 14.231 5.686 -6.854 1.00 64.56 183 PRO A O 1
ATOM 1416 N N . GLU A 1 184 ? 11.979 5.538 -6.990 1.00 68.19 184 GLU A N 1
ATOM 1417 C CA . GLU A 1 184 ? 11.906 5.299 -8.433 1.00 68.19 184 GLU A CA 1
ATOM 1418 C C . GLU A 1 184 ? 12.331 6.562 -9.189 1.00 68.19 184 GLU A C 1
ATOM 1420 O O . GLU A 1 184 ? 13.187 6.514 -10.071 1.00 68.19 184 GLU A O 1
ATOM 1425 N N . SER A 1 185 ? 11.866 7.735 -8.755 1.00 70.00 185 SER A N 1
ATOM 1426 C CA . SER A 1 185 ? 12.220 8.994 -9.418 1.00 70.00 185 SER A CA 1
ATOM 1427 C C . SER A 1 185 ? 13.706 9.377 -9.321 1.00 70.00 185 SER A C 1
ATOM 1429 O O . SER A 1 185 ? 14.273 9.865 -10.298 1.00 70.00 185 SER A O 1
ATOM 1431 N N . GLU A 1 186 ? 14.364 9.146 -8.176 1.00 67.25 186 GLU A N 1
ATOM 1432 C CA . GLU A 1 186 ? 15.811 9.372 -8.024 1.00 67.25 186 GLU A CA 1
ATOM 1433 C C . GLU A 1 186 ? 16.619 8.319 -8.808 1.00 67.25 186 GLU A C 1
ATOM 1435 O O . GLU A 1 186 ? 17.727 8.607 -9.272 1.00 67.25 186 GLU A O 1
ATOM 1440 N N . SER A 1 187 ? 16.065 7.112 -8.988 1.00 65.06 187 SER A N 1
ATOM 1441 C CA . SER A 1 187 ? 16.688 6.043 -9.776 1.00 65.06 187 SER A CA 1
ATOM 1442 C C . SER A 1 187 ? 16.791 6.382 -11.261 1.00 65.06 187 SER A C 1
ATOM 1444 O O . SER A 1 187 ? 17.860 6.179 -11.845 1.00 65.06 187 SER A O 1
ATOM 1446 N N . ASP A 1 188 ? 15.730 6.962 -11.828 1.00 64.69 188 ASP A N 1
ATOM 1447 C CA . ASP A 1 188 ? 15.634 7.296 -13.251 1.00 64.69 188 ASP A CA 1
ATOM 1448 C C . ASP A 1 188 ? 16.523 8.485 -13.634 1.00 64.69 188 ASP A C 1
ATOM 1450 O O . ASP A 1 188 ? 17.091 8.517 -14.724 1.00 64.69 188 ASP A O 1
ATOM 1454 N N . LEU A 1 189 ? 16.683 9.460 -12.732 1.00 62.97 189 LEU A N 1
ATOM 1455 C CA . LEU A 1 189 ? 17.452 10.681 -12.999 1.00 62.97 189 LEU A CA 1
ATOM 1456 C C . LEU A 1 189 ? 18.970 10.478 -12.903 1.00 62.97 189 LEU A C 1
ATOM 1458 O O . LEU A 1 189 ? 19.724 11.121 -13.629 1.00 62.97 189 LEU A O 1
ATOM 1462 N N . GLY A 1 190 ? 19.432 9.622 -11.988 1.00 55.84 190 GLY A N 1
ATOM 1463 C CA . GLY A 1 190 ? 20.859 9.457 -11.693 1.00 55.84 190 GLY A CA 1
ATOM 1464 C C . GLY A 1 190 ? 21.502 8.192 -12.260 1.00 55.84 190 GLY A C 1
ATOM 1465 O O . GLY A 1 190 ? 22.679 7.957 -11.994 1.00 55.84 190 GLY A O 1
ATOM 1466 N N . GLY A 1 191 ? 20.738 7.316 -12.928 1.00 53.12 191 GLY A N 1
ATOM 1467 C CA . GLY A 1 191 ? 21.188 5.972 -13.330 1.00 53.12 191 GLY A CA 1
ATOM 1468 C C . GLY A 1 191 ? 21.659 5.081 -12.161 1.00 53.12 191 GLY A C 1
ATOM 1469 O O . GLY A 1 191 ? 22.223 4.009 -12.372 1.00 53.12 191 GLY A O 1
ATOM 1470 N N . GLY A 1 192 ? 21.471 5.527 -10.913 1.00 46.88 192 GLY A N 1
ATOM 1471 C CA . GLY A 1 192 ? 22.199 5.040 -9.737 1.00 46.88 192 GLY A CA 1
ATOM 1472 C C . GLY A 1 192 ? 21.529 3.890 -8.982 1.00 46.88 192 GLY A C 1
ATOM 1473 O O . GLY A 1 192 ? 22.206 3.200 -8.220 1.00 46.88 192 GLY A O 1
ATOM 1474 N N . PHE A 1 193 ? 20.234 3.653 -9.214 1.00 48.44 193 PHE A N 1
ATOM 1475 C CA . PHE A 1 193 ? 19.444 2.557 -8.628 1.00 48.44 193 PHE A CA 1
ATOM 1476 C C . PHE A 1 193 ? 18.720 1.740 -9.683 1.00 48.44 193 PHE A C 1
ATOM 1478 O O . PHE A 1 193 ? 17.641 1.226 -9.405 1.00 48.44 193 PHE A O 1
ATOM 1485 N N . GLY A 1 194 ? 19.276 1.636 -10.891 1.00 52.50 194 GLY A N 1
ATOM 1486 C CA . GLY A 1 194 ? 18.695 0.780 -11.913 1.00 52.50 194 GLY A CA 1
ATOM 1487 C C . GLY A 1 194 ? 18.581 -0.631 -11.356 1.00 52.50 194 GLY A C 1
ATOM 1488 O O . GLY A 1 194 ? 19.573 -1.354 -11.278 1.00 52.50 194 GLY A O 1
ATOM 1489 N N . VAL A 1 195 ? 17.386 -1.022 -10.918 1.00 54.09 195 VAL A N 1
ATOM 1490 C CA . VAL A 1 195 ? 17.170 -2.398 -10.531 1.00 54.09 195 VAL A CA 1
ATOM 1491 C C . VAL A 1 195 ? 17.158 -3.158 -11.837 1.00 54.09 195 VAL A C 1
ATOM 1493 O O . VAL A 1 195 ? 16.227 -3.060 -12.636 1.00 54.09 195 VAL A O 1
ATOM 1496 N N . ILE A 1 196 ? 18.259 -3.853 -12.102 1.00 56.47 196 ILE A N 1
ATOM 1497 C CA . ILE A 1 196 ? 18.391 -4.694 -13.283 1.00 56.47 196 ILE A CA 1
ATOM 1498 C C . ILE A 1 196 ? 17.498 -5.906 -13.037 1.00 56.47 196 ILE A C 1
ATOM 1500 O O . ILE A 1 196 ? 17.932 -6.956 -12.562 1.00 56.47 196 ILE A O 1
ATOM 1504 N N . TYR A 1 197 ? 16.210 -5.728 -13.301 1.00 63.19 197 TYR A N 1
ATOM 1505 C CA . TYR A 1 197 ? 15.256 -6.809 -13.270 1.00 63.19 197 TYR A CA 1
ATOM 1506 C C . TYR A 1 197 ? 15.359 -7.591 -14.583 1.00 63.19 197 TYR A C 1
ATOM 1508 O O . TYR A 1 197 ? 15.172 -7.055 -15.680 1.00 63.19 197 TYR A O 1
ATOM 1516 N N . GLY A 1 198 ? 15.607 -8.894 -14.479 1.00 68.88 198 GLY A N 1
ATOM 1517 C CA . GLY A 1 198 ? 15.178 -9.845 -15.500 1.00 68.88 198 GLY A CA 1
ATOM 1518 C C . GLY A 1 198 ? 13.654 -9.881 -15.620 1.00 68.88 198 GLY A C 1
ATOM 1519 O O . GLY A 1 198 ? 12.945 -9.351 -14.763 1.00 68.88 198 GLY A O 1
ATOM 1520 N N . GLY A 1 199 ? 13.144 -10.537 -16.665 1.00 79.06 199 GLY A N 1
ATOM 1521 C CA . GLY A 1 199 ? 11.706 -10.593 -16.958 1.00 79.06 199 GLY A CA 1
ATOM 1522 C C . GLY A 1 199 ? 10.844 -11.019 -15.765 1.00 79.06 199 GLY A C 1
ATOM 1523 O O . GLY A 1 199 ? 10.017 -10.251 -15.277 1.00 79.06 199 GLY A O 1
ATOM 1524 N N . ILE A 1 200 ? 11.107 -12.214 -15.236 1.00 80.75 200 ILE A N 1
ATOM 1525 C CA . ILE A 1 200 ? 10.331 -12.798 -14.134 1.00 80.75 200 ILE A CA 1
ATOM 1526 C C . ILE A 1 200 ? 10.518 -12.054 -12.793 1.00 80.75 200 ILE A C 1
ATOM 1528 O O . ILE A 1 200 ? 9.577 -11.929 -12.020 1.00 80.75 200 ILE A O 1
ATOM 1532 N N . ASN A 1 201 ? 11.708 -11.501 -12.522 1.00 78.12 201 ASN A N 1
ATOM 1533 C CA . ASN A 1 201 ? 11.965 -10.748 -11.286 1.00 78.12 201 ASN A CA 1
ATOM 1534 C C . ASN A 1 201 ? 11.163 -9.443 -11.254 1.00 78.12 201 ASN A C 1
ATOM 1536 O O . ASN A 1 201 ? 10.654 -9.059 -10.204 1.00 78.12 201 ASN A O 1
ATOM 1540 N N . PHE A 1 202 ? 11.021 -8.791 -12.412 1.00 78.56 202 PHE A N 1
ATOM 1541 C CA . PHE A 1 202 ? 10.166 -7.617 -12.544 1.00 78.56 202 PHE A CA 1
ATOM 1542 C C . PHE A 1 202 ? 8.692 -7.968 -12.337 1.00 78.56 202 PHE A C 1
ATOM 1544 O O . PHE A 1 202 ? 7.973 -7.214 -11.692 1.00 78.56 202 PHE A O 1
ATOM 1551 N N . LEU A 1 203 ? 8.246 -9.121 -12.849 1.00 84.06 203 LEU A N 1
ATOM 1552 C CA . LEU A 1 203 ? 6.870 -9.582 -12.665 1.00 84.06 203 LEU A CA 1
ATOM 1553 C C . LEU A 1 203 ? 6.522 -9.722 -11.177 1.00 84.06 203 LEU A C 1
ATOM 1555 O O . LEU A 1 203 ? 5.493 -9.212 -10.744 1.00 84.06 203 LEU A O 1
ATOM 1559 N N . TRP A 1 204 ? 7.392 -10.357 -10.387 1.00 79.06 204 TRP A N 1
ATOM 1560 C CA . TRP A 1 204 ? 7.176 -10.497 -8.945 1.00 79.06 204 TRP A CA 1
ATOM 1561 C C . TRP A 1 204 ? 7.139 -9.154 -8.223 1.00 79.06 204 TRP A C 1
ATOM 1563 O O . TRP A 1 204 ? 6.256 -8.935 -7.398 1.00 79.06 204 TRP A O 1
ATOM 1573 N N . PHE A 1 205 ? 8.055 -8.246 -8.566 1.00 77.50 205 PHE A N 1
ATOM 1574 C CA . PHE A 1 205 ? 8.050 -6.890 -8.027 1.00 77.50 205 PHE A CA 1
ATOM 1575 C C . PHE A 1 205 ? 6.736 -6.168 -8.351 1.00 77.50 205 PHE A C 1
ATOM 1577 O O . PHE A 1 205 ? 6.088 -5.672 -7.440 1.00 77.50 205 PHE A O 1
ATOM 1584 N N . ALA A 1 206 ? 6.285 -6.198 -9.609 1.00 79.94 206 ALA A N 1
ATOM 1585 C CA . ALA A 1 206 ? 5.050 -5.544 -10.036 1.00 79.94 206 ALA A CA 1
ATOM 1586 C C . ALA A 1 206 ? 3.804 -6.102 -9.325 1.00 79.94 206 ALA A C 1
ATOM 1588 O O . ALA A 1 206 ? 2.912 -5.345 -8.949 1.00 79.94 206 ALA A O 1
ATOM 1589 N N . VAL A 1 207 ? 3.740 -7.419 -9.109 1.00 82.62 207 VAL A N 1
ATOM 1590 C CA . VAL A 1 207 ? 2.647 -8.056 -8.358 1.00 82.62 207 VAL A CA 1
ATOM 1591 C C . VAL A 1 207 ? 2.651 -7.602 -6.896 1.00 82.62 207 VAL A C 1
ATOM 1593 O O . VAL A 1 207 ? 1.614 -7.186 -6.377 1.00 82.62 207 VAL A O 1
ATOM 1596 N N . LEU A 1 208 ? 3.817 -7.640 -6.244 1.00 78.94 208 LEU A N 1
ATOM 1597 C CA . LEU A 1 208 ? 3.980 -7.223 -4.848 1.00 78.94 208 LEU A CA 1
ATOM 1598 C C . LEU A 1 208 ? 3.742 -5.723 -4.670 1.00 78.94 208 LEU A C 1
ATOM 1600 O O . LEU A 1 208 ? 3.230 -5.295 -3.647 1.00 78.94 208 LEU A O 1
ATOM 1604 N N . GLU A 1 209 ? 4.034 -4.916 -5.675 1.00 77.50 209 GLU A N 1
ATOM 1605 C CA . GLU A 1 209 ? 3.820 -3.476 -5.636 1.00 77.50 209 GLU A CA 1
ATOM 1606 C C . GLU A 1 209 ? 2.340 -3.083 -5.715 1.00 77.50 209 GLU A C 1
ATOM 1608 O O . GLU A 1 209 ? 1.960 -2.044 -5.197 1.00 77.50 209 GLU A O 1
ATOM 1613 N N . TYR A 1 210 ? 1.473 -3.903 -6.317 1.00 80.69 210 TYR A N 1
ATOM 1614 C CA . TYR A 1 210 ? 0.020 -3.672 -6.312 1.00 80.69 210 TYR A CA 1
ATOM 1615 C C . TYR A 1 210 ? -0.704 -4.362 -5.148 1.00 80.69 210 TYR A C 1
ATOM 1617 O O . TYR A 1 210 ? -1.927 -4.245 -5.030 1.00 80.69 210 TYR A O 1
ATOM 1625 N N . ARG A 1 211 ? 0.016 -5.043 -4.246 1.00 78.88 211 ARG A N 1
ATOM 1626 C CA . ARG A 1 211 ? -0.601 -5.710 -3.091 1.00 78.88 211 ARG A CA 1
ATOM 1627 C C . ARG A 1 211 ? -1.318 -4.736 -2.161 1.00 78.88 211 ARG A C 1
ATOM 1629 O O . ARG A 1 211 ? -2.292 -5.138 -1.533 1.00 78.88 211 ARG A O 1
ATOM 1636 N N . TRP A 1 212 ? -0.861 -3.482 -2.056 1.00 77.50 212 TRP A N 1
ATOM 1637 C CA . TRP A 1 212 ? -1.435 -2.495 -1.132 1.00 77.50 212 TRP A CA 1
ATOM 1638 C C . TRP A 1 212 ? -2.923 -2.285 -1.397 1.00 77.50 212 TRP A C 1
ATOM 1640 O O . TRP A 1 212 ? -3.679 -2.038 -0.469 1.00 77.50 212 TRP A O 1
ATOM 1650 N N . LEU A 1 213 ? -3.369 -2.457 -2.645 1.00 79.62 213 LEU A N 1
ATOM 1651 C CA . LEU A 1 213 ? -4.778 -2.364 -3.006 1.00 79.62 213 LEU A CA 1
ATOM 1652 C C . LEU A 1 213 ? -5.587 -3.492 -2.362 1.00 79.62 213 LEU A C 1
ATOM 1654 O O . LEU A 1 213 ? -6.675 -3.257 -1.845 1.00 79.62 213 LEU A O 1
ATOM 1658 N N . ILE A 1 214 ? -5.035 -4.705 -2.343 1.00 78.19 214 ILE A N 1
ATOM 1659 C CA . ILE A 1 214 ? -5.645 -5.857 -1.675 1.00 78.19 214 ILE A CA 1
ATOM 1660 C C . ILE A 1 214 ? -5.679 -5.621 -0.163 1.00 78.19 214 ILE A C 1
ATOM 1662 O O . ILE A 1 214 ? -6.706 -5.878 0.457 1.00 78.19 214 ILE A O 1
ATOM 1666 N N . HIS A 1 215 ? -4.598 -5.088 0.414 1.00 77.00 215 HIS A N 1
ATOM 1667 C CA . HIS A 1 215 ? -4.528 -4.778 1.845 1.00 77.00 215 HIS A CA 1
ATOM 1668 C C . HIS A 1 215 ? -5.516 -3.678 2.240 1.00 77.00 215 HIS A C 1
ATOM 1670 O O . HIS A 1 215 ? -6.210 -3.786 3.244 1.00 77.00 215 HIS A O 1
ATOM 1676 N N . TRP A 1 216 ? -5.637 -2.639 1.416 1.00 80.81 216 TRP A N 1
ATOM 1677 C CA . TRP A 1 216 ? -6.596 -1.567 1.627 1.00 80.81 216 TRP A CA 1
ATOM 1678 C C . TRP A 1 216 ? -8.034 -2.087 1.585 1.00 80.81 216 TRP A C 1
ATOM 1680 O O . TRP A 1 216 ? -8.845 -1.755 2.449 1.00 80.81 216 TRP A O 1
ATOM 1690 N N . ILE A 1 217 ? -8.351 -2.934 0.602 1.00 80.31 217 ILE A N 1
ATOM 1691 C CA . ILE A 1 217 ? -9.677 -3.543 0.470 1.00 80.31 217 ILE A CA 1
ATOM 1692 C C . ILE A 1 217 ? -9.963 -4.487 1.639 1.00 80.31 217 ILE A C 1
ATOM 1694 O O . ILE A 1 217 ? -11.057 -4.421 2.196 1.00 80.31 217 ILE A O 1
ATOM 1698 N N . SER A 1 218 ? -9.009 -5.336 2.032 1.00 76.44 218 SER A N 1
ATOM 1699 C CA . SER A 1 218 ? -9.189 -6.262 3.154 1.00 76.44 218 SER A CA 1
ATOM 1700 C C . SER A 1 218 ? -9.367 -5.509 4.469 1.00 76.44 218 SER A C 1
ATOM 1702 O O . SER A 1 218 ? -10.281 -5.819 5.228 1.00 76.44 218 SER A O 1
ATOM 1704 N N . PHE A 1 219 ? -8.586 -4.456 4.699 1.00 77.00 219 PHE A N 1
ATOM 1705 C CA . PHE A 1 219 ? -8.733 -3.580 5.854 1.00 77.00 219 PHE A CA 1
ATOM 1706 C C . PHE A 1 219 ? -10.084 -2.857 5.878 1.00 77.00 219 PHE A C 1
ATOM 1708 O O . PHE A 1 219 ? -10.779 -2.887 6.891 1.00 77.00 219 PHE A O 1
ATOM 1715 N N . CYS A 1 220 ? -10.509 -2.262 4.757 1.00 77.81 220 CYS A N 1
ATOM 1716 C CA . CYS A 1 220 ? -11.828 -1.633 4.670 1.00 77.81 220 CYS A CA 1
ATOM 1717 C C . CYS A 1 220 ? -12.957 -2.642 4.891 1.00 77.81 220 CYS A C 1
ATOM 1719 O O . CYS A 1 220 ? -13.961 -2.296 5.506 1.00 77.81 220 CYS A O 1
ATOM 1721 N N . PHE A 1 221 ? -12.801 -3.875 4.404 1.00 75.25 221 PHE A N 1
ATOM 1722 C CA . PHE A 1 221 ? -13.780 -4.940 4.595 1.00 75.25 221 PHE A CA 1
ATOM 1723 C C . PHE A 1 221 ? -13.876 -5.364 6.064 1.00 75.25 221 PHE A C 1
ATOM 1725 O O . PHE A 1 221 ? -14.982 -5.440 6.594 1.00 75.25 221 PHE A O 1
ATOM 1732 N N . LEU A 1 222 ? -12.738 -5.566 6.739 1.00 71.56 222 LEU A N 1
ATOM 1733 C CA . LEU A 1 222 ? -12.689 -5.870 8.175 1.00 71.56 222 LEU A CA 1
ATOM 1734 C C . LEU A 1 222 ? -13.372 -4.786 9.007 1.00 71.56 222 LEU A C 1
ATOM 1736 O O . LEU A 1 222 ? -14.121 -5.093 9.929 1.00 71.56 222 LEU A O 1
ATOM 1740 N N . MET A 1 223 ? -13.147 -3.525 8.645 1.00 72.44 223 MET A N 1
ATOM 1741 C CA . MET A 1 223 ? -13.748 -2.379 9.322 1.00 72.44 223 MET A CA 1
ATOM 1742 C C . MET A 1 223 ? -15.167 -2.053 8.846 1.00 72.44 223 MET A C 1
ATOM 1744 O O . MET A 1 223 ? -15.774 -1.121 9.358 1.00 72.44 223 MET A O 1
ATOM 1748 N N . LYS A 1 224 ? -15.704 -2.784 7.859 1.00 73.38 224 LYS A N 1
ATOM 1749 C CA . LYS A 1 224 ? -16.974 -2.496 7.162 1.00 73.38 224 LYS A CA 1
ATOM 1750 C C . LYS A 1 224 ? -17.104 -1.037 6.687 1.00 73.38 2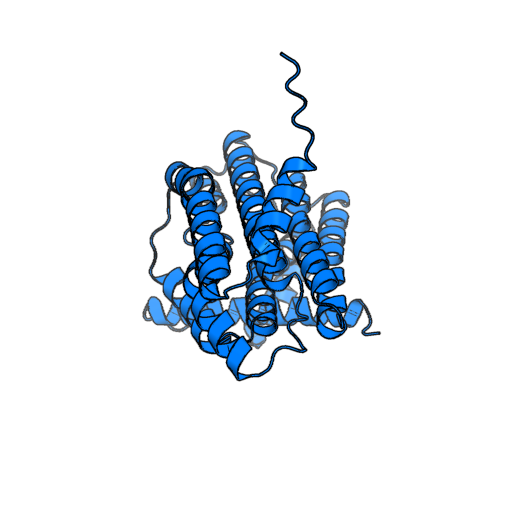24 LYS A C 1
ATOM 1752 O O . LYS A 1 224 ? -18.195 -0.474 6.647 1.00 73.38 224 LYS A O 1
ATOM 1757 N N . TRP A 1 225 ? -15.991 -0.418 6.306 1.00 76.31 225 TRP A N 1
ATOM 1758 C CA . TRP A 1 225 ? -15.975 0.915 5.708 1.00 76.31 225 TRP A CA 1
ATOM 1759 C C . TRP A 1 225 ? -16.397 0.877 4.241 1.00 76.31 225 TRP A C 1
ATOM 1761 O O . TRP A 1 225 ? -16.410 -0.176 3.603 1.00 76.31 225 TRP A O 1
ATOM 1771 N N . ALA A 1 226 ? -16.715 2.043 3.675 1.00 77.50 226 ALA A N 1
ATOM 1772 C CA . ALA A 1 226 ? -17.139 2.173 2.284 1.00 77.50 226 ALA A CA 1
ATOM 1773 C C . ALA A 1 226 ? -15.990 1.870 1.298 1.00 77.50 226 ALA A C 1
ATOM 1775 O O . ALA A 1 226 ? -15.344 2.773 0.762 1.00 77.50 226 ALA A O 1
ATOM 1776 N N . VAL A 1 227 ? -15.756 0.581 1.025 1.00 74.75 227 VAL A N 1
ATOM 1777 C CA . VAL A 1 227 ? -14.654 0.061 0.193 1.00 74.75 227 VAL A CA 1
ATOM 1778 C C . VAL A 1 227 ? -14.565 0.785 -1.155 1.00 74.75 227 VAL A C 1
ATOM 1780 O O . VAL A 1 227 ? -13.491 1.239 -1.550 1.00 74.75 227 VAL A O 1
ATOM 1783 N N . LEU A 1 228 ? -15.694 0.934 -1.855 1.00 72.62 228 LEU A N 1
ATOM 1784 C CA . LEU A 1 228 ? -15.739 1.536 -3.193 1.00 72.62 228 LEU A CA 1
ATOM 1785 C C . LEU A 1 228 ? -15.376 3.026 -3.182 1.00 72.62 228 LEU A C 1
ATOM 1787 O O . LEU A 1 228 ? -14.578 3.468 -4.003 1.00 72.62 228 LEU A O 1
ATOM 1791 N N . GLY A 1 229 ? -15.920 3.798 -2.239 1.00 76.44 229 GLY A N 1
ATOM 1792 C CA . GLY A 1 229 ? -15.665 5.239 -2.174 1.00 76.44 229 GLY A CA 1
ATOM 1793 C C . GLY A 1 229 ? -14.194 5.538 -1.901 1.00 76.44 229 GLY A C 1
ATOM 1794 O O . GLY A 1 229 ? -13.564 6.329 -2.604 1.00 76.44 229 GLY A O 1
ATOM 1795 N N . HIS A 1 230 ? -13.608 4.848 -0.922 1.00 78.38 230 HIS A N 1
ATOM 1796 C CA . HIS A 1 230 ? -12.220 5.102 -0.557 1.00 78.38 230 HIS A CA 1
ATOM 1797 C C . HIS A 1 230 ? -11.219 4.562 -1.584 1.00 78.38 230 HIS A C 1
ATOM 1799 O O . HIS A 1 230 ? -10.216 5.219 -1.847 1.00 78.38 230 HIS A O 1
ATOM 1805 N N . THR A 1 231 ? -11.484 3.417 -2.221 1.00 78.75 231 THR A N 1
ATOM 1806 C CA . THR A 1 231 ? -10.599 2.903 -3.286 1.00 78.75 231 THR A CA 1
ATOM 1807 C C . THR A 1 231 ? -10.534 3.842 -4.490 1.00 78.75 231 THR A C 1
ATOM 1809 O O . THR A 1 231 ? -9.447 4.083 -5.011 1.00 78.75 231 THR A O 1
ATOM 1812 N N . ILE A 1 232 ? -11.659 4.434 -4.901 1.00 82.25 232 ILE A N 1
ATOM 1813 C CA . ILE A 1 232 ? -11.684 5.427 -5.986 1.00 82.25 232 ILE A CA 1
ATOM 1814 C C . ILE A 1 232 ? -10.883 6.676 -5.593 1.00 82.25 232 ILE A C 1
ATOM 1816 O O . ILE A 1 232 ? -10.087 7.175 -6.392 1.00 82.25 232 ILE A O 1
ATOM 1820 N N . ASN A 1 233 ? -11.025 7.142 -4.349 1.00 83.19 233 ASN A N 1
ATOM 1821 C CA . ASN A 1 233 ? -10.274 8.295 -3.854 1.00 83.19 233 ASN A CA 1
ATOM 1822 C C . ASN A 1 233 ? -8.752 8.071 -3.878 1.00 83.19 233 ASN A C 1
ATOM 1824 O O . ASN A 1 233 ? -8.022 9.018 -4.169 1.00 83.19 233 ASN A O 1
ATOM 1828 N N . LEU A 1 234 ? -8.263 6.844 -3.640 1.00 83.31 234 LEU A N 1
ATOM 1829 C CA . LEU A 1 234 ? -6.830 6.527 -3.754 1.00 83.31 234 LEU A CA 1
ATOM 1830 C C . LEU A 1 234 ? -6.308 6.783 -5.172 1.00 83.31 234 LEU A C 1
ATOM 1832 O O . LEU A 1 234 ? -5.283 7.443 -5.349 1.00 83.31 234 LEU A O 1
ATOM 1836 N N . PHE A 1 235 ? -7.035 6.319 -6.191 1.00 83.62 235 PHE A N 1
ATOM 1837 C CA . PHE A 1 235 ? -6.646 6.525 -7.588 1.00 83.62 235 PHE A CA 1
ATOM 1838 C C . PHE A 1 235 ? -6.716 7.994 -8.013 1.00 83.62 235 PHE A C 1
ATOM 1840 O O . PHE A 1 235 ? -5.847 8.463 -8.750 1.00 83.62 235 PHE A O 1
ATOM 1847 N N . ILE A 1 236 ? -7.714 8.737 -7.529 1.00 84.44 236 ILE A N 1
ATOM 1848 C CA . ILE A 1 236 ? -7.849 10.171 -7.816 1.00 84.44 236 ILE A CA 1
ATOM 1849 C C . ILE A 1 236 ? -6.677 10.949 -7.211 1.00 84.44 236 ILE A C 1
ATOM 1851 O O . ILE A 1 236 ? -5.993 11.691 -7.916 1.00 84.44 236 ILE A O 1
ATOM 1855 N N . LEU A 1 237 ? -6.409 10.759 -5.917 1.00 84.31 237 LEU A N 1
ATOM 1856 C CA . LEU A 1 237 ? -5.343 11.484 -5.223 1.00 84.31 237 LEU A CA 1
ATOM 1857 C C . LEU A 1 237 ? -3.966 11.165 -5.795 1.00 84.31 237 LEU A C 1
ATOM 1859 O O . LEU A 1 237 ? -3.135 12.064 -5.906 1.00 84.31 237 LEU A O 1
ATOM 1863 N N . ARG A 1 238 ? -3.740 9.927 -6.241 1.00 81.69 238 ARG A N 1
ATOM 1864 C CA . ARG A 1 238 ? -2.505 9.542 -6.926 1.00 81.69 238 ARG A CA 1
ATOM 1865 C C . ARG A 1 238 ? -2.219 10.386 -8.170 1.00 81.69 238 ARG A C 1
ATOM 1867 O O . ARG A 1 238 ? -1.061 10.732 -8.406 1.00 81.69 238 ARG A O 1
ATOM 1874 N N . GLY A 1 239 ? -3.239 10.678 -8.974 1.00 80.94 239 GLY A N 1
ATOM 1875 C CA . GLY A 1 239 ? -3.076 11.468 -10.196 1.00 80.94 239 GLY A CA 1
ATOM 1876 C C . GLY A 1 239 ? -3.026 12.980 -9.964 1.00 80.94 239 GLY A C 1
ATOM 1877 O O . GLY A 1 239 ? -2.550 13.698 -10.838 1.00 80.94 239 GLY A O 1
ATOM 1878 N N . LEU A 1 240 ? -3.495 13.460 -8.807 1.00 86.31 240 LEU A N 1
ATOM 1879 C CA . LEU A 1 240 ? -3.569 14.890 -8.485 1.00 86.31 240 LEU A CA 1
ATOM 1880 C C . LEU A 1 240 ? -2.412 15.392 -7.615 1.00 86.31 240 LEU A C 1
ATOM 1882 O O . LEU A 1 240 ? -2.007 16.547 -7.746 1.00 86.31 240 LEU A O 1
ATOM 1886 N N . LEU A 1 241 ? -1.905 14.569 -6.695 1.00 86.44 241 LEU A N 1
ATOM 1887 C CA . LEU A 1 241 ? -0.916 15.016 -5.718 1.00 86.44 241 LEU A CA 1
ATOM 1888 C C . LEU A 1 241 ? 0.483 15.135 -6.340 1.00 86.44 241 LEU A C 1
ATOM 1890 O O . LEU A 1 241 ? 0.921 14.217 -7.035 1.00 86.44 241 LEU A O 1
ATOM 1894 N N . PRO A 1 242 ? 1.225 16.223 -6.061 1.00 85.00 242 PRO A N 1
ATOM 1895 C CA . PRO A 1 242 ? 2.617 16.338 -6.467 1.00 85.00 242 PRO A CA 1
ATOM 1896 C C . PRO A 1 242 ? 3.503 15.395 -5.650 1.00 85.00 242 PRO A C 1
ATOM 1898 O O . PRO A 1 242 ? 3.163 15.002 -4.533 1.00 85.00 242 PRO A O 1
ATOM 1901 N N . ARG A 1 243 ? 4.684 15.078 -6.187 1.00 83.75 243 ARG A N 1
ATOM 1902 C CA . ARG A 1 243 ? 5.683 14.274 -5.474 1.00 83.75 243 ARG A CA 1
ATOM 1903 C C . ARG A 1 243 ? 6.204 15.012 -4.246 1.00 83.75 243 ARG A C 1
ATOM 1905 O O . ARG A 1 243 ? 6.519 16.201 -4.312 1.00 83.75 243 ARG A O 1
ATOM 1912 N N . TYR A 1 244 ? 6.350 14.285 -3.145 1.00 85.25 244 TYR A N 1
ATOM 1913 C CA . TYR A 1 244 ? 6.950 14.810 -1.920 1.00 85.25 244 TYR A CA 1
ATOM 1914 C C . TYR A 1 244 ? 8.464 14.587 -1.902 1.00 85.25 244 TYR A C 1
ATOM 1916 O O . TYR A 1 244 ? 8.980 13.717 -2.592 1.00 85.25 244 TYR A O 1
ATOM 1924 N N . SER A 1 245 ? 9.189 15.376 -1.104 1.00 86.06 245 SER A N 1
ATOM 1925 C CA . SER A 1 245 ? 10.626 15.182 -0.874 1.00 86.06 245 SER A CA 1
ATOM 1926 C C . SER A 1 245 ? 10.885 14.203 0.274 1.00 86.06 245 SER A C 1
ATOM 1928 O O . SER A 1 245 ? 10.052 14.045 1.169 1.00 86.06 245 SER A O 1
ATOM 1930 N N . PHE A 1 246 ? 12.070 13.578 0.301 1.00 84.75 246 PHE A N 1
ATOM 1931 C CA . PHE A 1 246 ? 12.401 12.563 1.313 1.00 84.75 246 PHE A CA 1
ATOM 1932 C C . PHE A 1 246 ? 12.294 13.136 2.728 1.00 84.75 246 PHE A C 1
ATOM 1934 O O . PHE A 1 246 ? 11.764 12.497 3.630 1.00 84.75 246 PHE A O 1
ATOM 1941 N N . GLN A 1 247 ? 12.749 14.377 2.915 1.00 87.25 247 GLN A N 1
ATOM 1942 C CA . GLN A 1 247 ? 12.680 15.066 4.201 1.00 87.25 247 GLN A CA 1
ATOM 1943 C C . GLN A 1 247 ? 11.234 15.337 4.634 1.00 87.25 247 GLN A C 1
ATOM 1945 O O . GLN A 1 247 ? 10.916 15.191 5.815 1.00 87.25 247 GLN A O 1
ATOM 1950 N N . ALA A 1 248 ? 10.361 15.713 3.692 1.00 88.69 248 ALA A N 1
ATOM 1951 C CA . ALA A 1 248 ? 8.948 15.935 3.974 1.00 88.69 248 ALA A CA 1
ATOM 1952 C C . ALA A 1 248 ? 8.261 14.628 4.395 1.00 88.69 248 ALA A C 1
ATOM 1954 O O . ALA A 1 248 ? 7.591 14.607 5.428 1.00 88.69 248 ALA A O 1
ATOM 1955 N N . LEU A 1 249 ? 8.506 13.535 3.663 1.00 88.06 249 LEU A N 1
ATOM 1956 C CA . LEU A 1 249 ? 7.983 12.209 4.002 1.00 88.06 249 LEU A CA 1
ATOM 1957 C C . LEU A 1 249 ? 8.495 11.721 5.348 1.00 88.06 249 LEU A C 1
ATOM 1959 O O . LEU A 1 249 ? 7.703 11.326 6.195 1.00 88.06 249 LEU A O 1
ATOM 1963 N N . PHE A 1 250 ? 9.802 11.815 5.586 1.00 88.94 250 PHE A N 1
ATOM 1964 C CA . PHE A 1 250 ? 10.397 11.417 6.856 1.00 88.94 250 PHE A CA 1
ATOM 1965 C C . PHE A 1 250 ? 9.798 12.202 8.028 1.00 88.94 250 PHE A C 1
ATOM 1967 O O . PHE A 1 250 ? 9.433 11.617 9.044 1.00 88.94 250 PHE A O 1
ATOM 1974 N N . LYS A 1 251 ? 9.641 13.528 7.895 1.00 90.38 251 LYS A N 1
ATOM 1975 C CA . LYS A 1 251 ? 9.027 14.365 8.936 1.00 90.38 251 LYS A CA 1
ATOM 1976 C C . LYS A 1 251 ? 7.567 13.979 9.177 1.00 90.38 251 LYS A C 1
ATOM 1978 O O . LYS A 1 251 ? 7.144 13.914 10.327 1.00 90.38 251 LYS A O 1
ATOM 1983 N N . MET A 1 252 ? 6.812 13.716 8.117 1.00 90.31 252 MET A N 1
ATOM 1984 C CA . MET A 1 252 ? 5.414 13.309 8.215 1.00 90.31 252 MET A CA 1
ATOM 1985 C C . MET A 1 252 ? 5.269 11.929 8.877 1.00 90.31 252 MET A C 1
ATOM 1987 O O . MET A 1 252 ? 4.492 11.812 9.819 1.00 90.31 252 MET A O 1
ATOM 1991 N N . LEU A 1 253 ? 6.042 10.927 8.44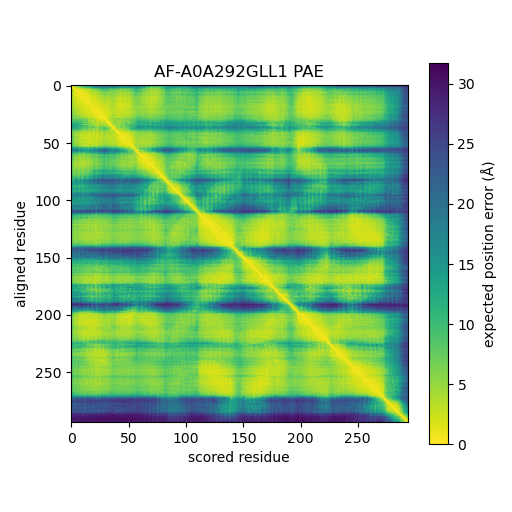4 1.00 88.94 253 LEU A N 1
ATOM 1992 C CA . LEU A 1 253 ? 6.013 9.556 8.967 1.00 88.94 253 LEU A CA 1
ATOM 1993 C C . LEU A 1 253 ? 6.532 9.472 10.409 1.00 88.94 253 LEU A C 1
ATOM 1995 O O . LEU A 1 253 ? 5.906 8.846 11.250 1.00 88.94 253 LEU A O 1
ATOM 1999 N N . TRP A 1 254 ? 7.655 10.117 10.726 1.00 87.44 254 TRP A N 1
ATOM 2000 C CA . TRP A 1 254 ? 8.272 9.984 12.049 1.00 87.44 254 TRP A CA 1
ATOM 2001 C C . TRP A 1 254 ? 7.698 10.939 13.094 1.00 87.44 254 TRP A C 1
ATOM 2003 O O . TRP A 1 254 ? 7.561 10.573 14.257 1.00 87.44 254 TRP A O 1
ATOM 2013 N N . LYS A 1 255 ? 7.402 12.188 12.711 1.00 88.06 255 LYS A N 1
ATOM 2014 C CA . LYS A 1 255 ? 6.950 13.204 13.670 1.00 88.06 255 LYS A CA 1
ATOM 2015 C C . LYS A 1 255 ? 5.439 13.339 13.674 1.00 88.06 255 LYS A C 1
ATOM 2017 O O . LYS A 1 255 ? 4.856 13.290 14.737 1.00 88.06 255 LYS A O 1
ATOM 2022 N N . ASN A 1 256 ? 4.790 13.522 12.529 1.00 90.81 256 ASN A N 1
ATOM 2023 C CA . ASN A 1 256 ? 3.388 13.956 12.542 1.00 90.81 256 ASN A CA 1
ATOM 2024 C C . ASN A 1 256 ? 2.401 12.793 12.729 1.00 90.81 256 ASN A C 1
ATOM 2026 O O . ASN A 1 256 ? 1.517 12.871 13.578 1.00 90.81 256 ASN A O 1
ATOM 2030 N N . LEU A 1 257 ? 2.550 11.723 11.943 1.00 90.06 257 LEU A N 1
ATOM 2031 C CA . LEU A 1 257 ? 1.605 10.604 11.920 1.00 90.06 257 LEU A CA 1
ATOM 2032 C C . LEU A 1 257 ? 1.497 9.857 13.260 1.00 90.06 257 LEU A C 1
ATOM 2034 O O . LEU A 1 257 ? 0.367 9.619 13.678 1.00 90.06 257 LEU A O 1
ATOM 2038 N N . PRO A 1 258 ? 2.588 9.534 13.981 1.00 90.06 258 PRO A N 1
ATOM 2039 C CA . PRO A 1 258 ? 2.488 8.784 15.231 1.00 90.06 258 PRO A CA 1
ATOM 2040 C C . PRO A 1 258 ? 1.728 9.554 16.314 1.00 90.06 258 PRO A C 1
ATOM 2042 O O . PRO A 1 258 ? 0.852 8.988 16.963 1.00 90.06 258 PRO A O 1
ATOM 2045 N N . TRP A 1 259 ? 1.995 10.858 16.464 1.00 90.25 259 TRP A N 1
ATOM 2046 C CA . TRP A 1 259 ? 1.259 11.699 17.415 1.00 90.25 259 TRP A CA 1
ATOM 2047 C C . TRP A 1 259 ? -0.213 11.830 17.039 1.00 90.25 259 TRP A C 1
ATOM 2049 O O . TRP A 1 259 ? -1.063 11.757 17.920 1.00 90.25 259 TRP A O 1
ATOM 2059 N N . PHE A 1 260 ? -0.514 11.972 15.746 1.00 91.06 260 PHE A N 1
ATOM 2060 C CA . PHE A 1 260 ? -1.889 12.039 15.257 1.00 91.06 260 PHE A CA 1
ATOM 2061 C C . PHE A 1 260 ? -2.662 10.737 15.514 1.00 91.06 260 PHE A C 1
ATOM 2063 O O . PHE A 1 260 ? -3.780 10.774 16.022 1.00 91.06 260 PHE A O 1
ATOM 2070 N N . ILE A 1 261 ? -2.056 9.581 15.221 1.00 90.94 261 ILE A N 1
ATOM 2071 C CA . ILE A 1 261 ? -2.653 8.260 15.474 1.00 90.94 261 ILE A CA 1
ATOM 2072 C C . ILE A 1 261 ? -2.907 8.069 16.969 1.00 90.94 261 ILE A C 1
ATOM 2074 O O . ILE A 1 261 ? -3.999 7.666 17.358 1.00 90.94 261 ILE A O 1
ATOM 2078 N N . LEU A 1 262 ? -1.926 8.404 17.809 1.00 88.50 262 LEU A N 1
ATOM 2079 C CA . LEU A 1 262 ? -2.033 8.265 19.259 1.00 88.50 262 LEU A CA 1
ATOM 2080 C C . LEU A 1 262 ? -3.124 9.174 19.841 1.00 88.50 262 LEU A C 1
ATOM 2082 O O . LEU A 1 262 ? -3.959 8.705 20.611 1.00 88.50 262 LEU A O 1
ATOM 2086 N N . SER A 1 263 ? -3.159 10.453 19.454 1.00 88.31 263 SER A N 1
ATOM 2087 C CA . SER A 1 263 ? -4.190 11.379 19.932 1.00 88.31 263 SER A CA 1
ATOM 2088 C C . SER A 1 263 ? -5.586 10.935 19.508 1.00 88.31 263 SER A C 1
ATOM 2090 O O . SER A 1 263 ? -6.526 11.020 20.295 1.00 88.31 263 SER A O 1
ATOM 2092 N N . TRP A 1 264 ? -5.721 10.429 18.279 1.00 88.44 264 TRP A N 1
ATOM 2093 C CA . TRP A 1 264 ? -7.004 9.954 17.776 1.00 88.44 264 TRP A CA 1
ATOM 2094 C C . TRP A 1 264 ? -7.447 8.663 18.458 1.00 88.44 264 TRP A C 1
ATOM 2096 O O . TRP A 1 264 ? -8.618 8.521 18.788 1.00 88.44 264 TRP A O 1
ATOM 2106 N N . ALA A 1 265 ? -6.519 7.745 18.733 1.00 85.62 265 ALA A N 1
ATOM 2107 C CA . ALA A 1 265 ? -6.815 6.530 19.481 1.00 85.62 265 ALA A CA 1
ATOM 2108 C C . ALA A 1 265 ? -7.371 6.855 20.878 1.00 85.62 265 ALA A C 1
ATOM 2110 O O . ALA A 1 265 ? -8.388 6.291 21.272 1.00 85.62 265 ALA A O 1
ATOM 2111 N N . PHE A 1 266 ? -6.772 7.813 21.594 1.00 83.81 266 PHE A N 1
ATOM 2112 C CA . PHE A 1 266 ? -7.295 8.261 22.889 1.00 83.81 266 PHE A CA 1
ATOM 2113 C C . PHE A 1 266 ? -8.663 8.933 22.788 1.00 83.81 266 PHE A C 1
ATOM 2115 O O . PHE A 1 266 ? -9.523 8.675 23.624 1.00 83.81 266 PHE A O 1
ATOM 2122 N N . PHE A 1 267 ? -8.876 9.761 21.764 1.00 85.00 267 PHE A N 1
ATOM 2123 C CA . PHE A 1 267 ? -10.175 10.383 21.520 1.00 85.00 267 PHE A CA 1
ATOM 2124 C C . PHE A 1 267 ? -11.273 9.333 21.299 1.00 85.00 267 PHE A C 1
ATOM 2126 O O . PHE A 1 267 ? -12.325 9.400 21.927 1.00 85.00 267 PHE A O 1
ATOM 2133 N N . VAL A 1 268 ? -11.005 8.316 20.476 1.00 81.19 268 VAL A N 1
ATOM 2134 C CA . VAL A 1 268 ? -11.959 7.227 20.213 1.00 81.19 268 VAL A CA 1
ATOM 2135 C C . VAL A 1 268 ? -12.237 6.405 21.474 1.00 81.19 268 VAL A C 1
ATOM 2137 O O . VAL A 1 268 ? -13.385 6.058 21.730 1.00 81.19 268 VAL A O 1
ATOM 2140 N N . LEU A 1 269 ? -11.213 6.112 22.283 1.00 77.44 269 LEU A N 1
ATOM 2141 C CA . LEU A 1 269 ? -11.392 5.399 23.553 1.00 77.44 269 LEU A CA 1
ATOM 2142 C C . LEU A 1 269 ? -12.271 6.176 24.544 1.00 77.44 269 LEU A C 1
ATOM 2144 O O . LEU A 1 269 ? -13.085 5.566 25.233 1.00 77.44 269 LEU A O 1
ATOM 2148 N N . PHE A 1 270 ? -12.115 7.501 24.596 1.00 77.06 270 PHE A N 1
ATOM 2149 C CA . PHE A 1 270 ? -12.925 8.375 25.442 1.00 77.06 270 PHE A CA 1
ATOM 2150 C C . PHE A 1 270 ? -14.391 8.410 24.992 1.00 77.06 270 PHE A C 1
ATOM 2152 O O . PHE A 1 270 ? -15.279 8.172 25.802 1.00 77.06 270 PHE A O 1
ATOM 2159 N N . GLU A 1 271 ? -14.651 8.632 23.700 1.00 75.88 271 GLU A N 1
ATOM 2160 C CA . GLU A 1 271 ? -16.019 8.700 23.155 1.00 75.88 271 GLU A CA 1
ATOM 2161 C C . GLU A 1 271 ? -16.777 7.368 23.262 1.00 75.88 271 GLU A C 1
ATOM 2163 O O . GLU A 1 271 ? -17.993 7.348 23.436 1.00 75.88 271 GLU A O 1
ATOM 2168 N N . LEU A 1 272 ? -16.070 6.236 23.202 1.00 69.69 272 LEU A N 1
ATOM 2169 C CA . LEU A 1 272 ? -16.676 4.913 23.375 1.00 69.69 272 LEU A CA 1
ATOM 2170 C C . LEU A 1 272 ? -16.931 4.541 24.850 1.00 69.69 272 LEU A C 1
ATOM 2172 O O . LEU A 1 272 ? -17.380 3.424 25.100 1.00 69.69 272 LEU A O 1
ATOM 2176 N N . ASN A 1 273 ? -16.658 5.435 25.817 1.00 64.44 273 ASN A N 1
ATOM 2177 C CA . ASN A 1 273 ? -16.825 5.211 27.265 1.00 64.44 273 ASN A CA 1
ATOM 2178 C C . ASN A 1 273 ? -16.223 3.881 27.762 1.00 64.44 273 ASN A C 1
ATOM 2180 O O . ASN A 1 273 ? -16.702 3.268 28.716 1.00 64.44 273 ASN A O 1
ATOM 2184 N N . ARG A 1 274 ? -15.148 3.415 27.117 1.00 58.91 274 ARG A N 1
ATOM 2185 C CA . ARG A 1 274 ? -14.431 2.193 27.497 1.00 58.91 274 ARG A CA 1
ATOM 2186 C C . ARG A 1 274 ? -13.390 2.536 28.561 1.00 58.91 274 ARG A C 1
ATOM 2188 O O . ARG A 1 274 ? -12.190 2.585 28.281 1.00 58.91 274 ARG A O 1
ATOM 2195 N N . GLU A 1 275 ? -13.851 2.785 29.787 1.00 52.19 275 GLU A N 1
ATOM 2196 C CA . GLU A 1 275 ? -12.980 3.089 30.936 1.00 52.19 275 GLU A CA 1
ATOM 2197 C C . GLU A 1 275 ? -11.977 1.955 31.231 1.00 52.19 275 GLU A C 1
ATOM 2199 O O . GLU A 1 275 ? -10.874 2.223 31.706 1.00 52.19 275 GLU A O 1
ATOM 2204 N N . ASP A 1 276 ? -12.294 0.713 30.846 1.00 54.53 276 ASP A N 1
ATOM 2205 C CA . ASP A 1 276 ? -11.451 -0.479 31.031 1.00 54.53 276 ASP A CA 1
ATOM 2206 C C . ASP A 1 276 ? -10.225 -0.531 30.096 1.00 54.53 276 ASP A C 1
ATOM 2208 O O . ASP A 1 276 ? -9.179 -1.108 30.426 1.00 54.53 276 ASP A O 1
ATOM 2212 N N . CYS A 1 277 ? -10.289 0.146 28.945 1.00 54.34 277 CYS A N 1
ATOM 2213 C CA . CYS A 1 277 ? -9.220 0.137 27.943 1.00 54.34 277 CYS A CA 1
ATOM 2214 C C . CYS A 1 277 ? -8.045 1.064 28.310 1.00 54.34 277 CYS A C 1
ATOM 2216 O O . CYS A 1 277 ? -6.892 0.779 27.971 1.00 54.34 277 CYS A O 1
ATOM 2218 N N . PHE A 1 278 ? -8.293 2.148 29.053 1.00 53.25 278 PHE A N 1
ATOM 2219 C CA . PHE A 1 278 ? -7.249 3.074 29.512 1.00 53.25 278 PHE A CA 1
ATOM 2220 C C . PHE A 1 278 ? -6.222 2.417 30.467 1.00 53.25 278 PHE A C 1
ATOM 2222 O O . PHE A 1 278 ? -5.015 2.513 30.210 1.00 53.25 278 PHE A O 1
ATOM 2229 N N . PRO A 1 279 ? -6.623 1.666 31.516 1.00 55.19 279 PRO A N 1
ATOM 2230 C CA . PRO A 1 279 ? -5.683 0.911 32.340 1.00 55.19 279 PRO A CA 1
ATOM 2231 C C . PRO A 1 279 ? -5.061 -0.288 31.605 1.00 55.19 279 PRO A C 1
ATOM 2233 O O . PRO A 1 279 ? -3.981 -0.729 32.000 1.00 55.19 279 PRO A O 1
ATOM 2236 N N . ALA A 1 280 ? -5.681 -0.831 30.549 1.00 55.66 280 ALA A N 1
ATOM 2237 C CA . ALA A 1 280 ? -5.057 -1.845 29.689 1.00 55.66 280 ALA A CA 1
ATOM 2238 C C . ALA A 1 280 ? -3.912 -1.255 28.843 1.00 55.66 280 ALA A C 1
ATOM 2240 O O . ALA A 1 280 ? -2.836 -1.849 28.770 1.00 55.66 280 ALA A O 1
ATOM 2241 N N . PHE A 1 281 ? -4.093 -0.046 28.298 1.00 55.72 281 PHE A N 1
ATOM 2242 C CA . PHE A 1 281 ? -3.045 0.7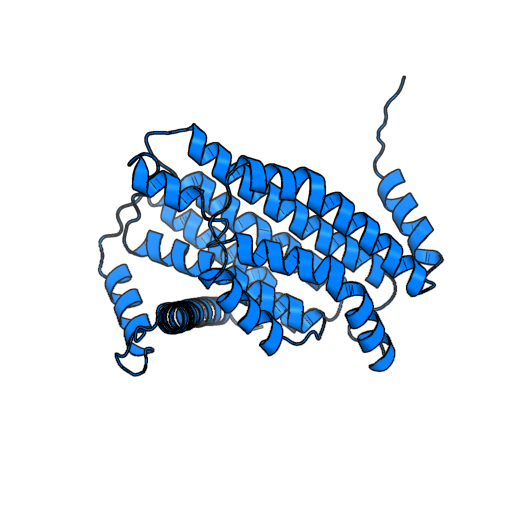02 27.597 1.00 55.72 281 PHE A CA 1
ATOM 2243 C C . PHE A 1 281 ? -1.853 1.006 28.514 1.00 55.72 281 PHE A C 1
ATOM 2245 O O . PHE A 1 281 ? -0.707 0.714 28.173 1.00 55.72 281 PHE A O 1
ATOM 2252 N N . ILE A 1 282 ? -2.120 1.525 29.719 1.00 58.00 282 ILE A N 1
ATOM 2253 C CA . ILE A 1 282 ? -1.081 1.799 30.722 1.00 58.00 282 ILE A CA 1
ATOM 2254 C C . ILE A 1 282 ? -0.360 0.506 31.121 1.00 58.00 282 ILE A C 1
ATOM 2256 O O . ILE A 1 282 ? 0.866 0.498 31.197 1.00 58.00 282 ILE A O 1
ATOM 2260 N N . ARG A 1 283 ? -1.081 -0.608 31.309 1.00 53.31 283 ARG A N 1
ATOM 2261 C CA . ARG A 1 283 ? -0.468 -1.918 31.576 1.00 53.31 283 ARG A CA 1
ATOM 2262 C C . ARG A 1 283 ? 0.413 -2.394 30.421 1.00 53.31 283 ARG A C 1
ATOM 2264 O O . ARG A 1 283 ? 1.524 -2.835 30.689 1.00 53.31 283 ARG A O 1
ATOM 2271 N N . ALA A 1 284 ? -0.015 -2.257 29.167 1.00 56.59 284 ALA A N 1
ATOM 2272 C CA . ALA A 1 284 ? 0.790 -2.639 28.003 1.00 56.59 284 ALA A CA 1
ATOM 2273 C C . ALA A 1 284 ? 2.115 -1.855 27.916 1.00 56.59 284 ALA A C 1
ATOM 2275 O O . ALA A 1 284 ? 3.156 -2.441 27.624 1.00 56.59 284 ALA A O 1
ATOM 2276 N N . PHE A 1 285 ? 2.104 -0.555 28.234 1.00 50.69 285 PHE A N 1
ATOM 2277 C CA . PHE A 1 285 ? 3.324 0.260 28.277 1.00 50.69 285 PHE A CA 1
ATOM 2278 C C . PHE A 1 285 ? 4.172 0.031 29.539 1.00 50.69 285 PHE A C 1
ATOM 2280 O O . PHE A 1 285 ? 5.396 0.055 29.449 1.00 50.69 285 PHE A O 1
ATOM 2287 N N . LEU A 1 286 ? 3.560 -0.252 30.694 1.00 48.00 286 LEU A N 1
ATOM 2288 C CA . LEU A 1 286 ? 4.271 -0.612 31.931 1.00 48.00 286 LEU A CA 1
ATOM 2289 C C . LEU A 1 286 ? 4.932 -1.998 31.859 1.00 48.00 286 LEU A C 1
ATOM 2291 O O . LEU A 1 286 ? 5.927 -2.234 32.540 1.00 48.00 286 LEU A O 1
ATOM 2295 N N . PHE A 1 287 ? 4.408 -2.908 31.032 1.00 44.44 287 PHE A N 1
ATOM 2296 C CA . PHE A 1 287 ? 5.007 -4.221 30.776 1.00 44.44 287 PHE A CA 1
ATOM 2297 C C . PHE A 1 287 ? 6.253 -4.172 29.883 1.00 44.44 287 PHE A C 1
ATOM 2299 O O . PHE A 1 287 ? 6.937 -5.188 29.765 1.00 44.44 287 PHE A O 1
ATOM 2306 N N . PHE A 1 288 ? 6.600 -3.017 29.306 1.00 37.59 288 PHE A N 1
ATOM 2307 C CA . PHE A 1 288 ? 7.966 -2.774 28.858 1.00 37.59 288 PHE A CA 1
ATOM 2308 C C . PHE A 1 288 ? 8.773 -2.311 30.070 1.00 37.59 288 PHE A C 1
ATOM 2310 O O . PHE A 1 288 ? 8.630 -1.155 30.478 1.00 37.59 288 PHE A O 1
ATOM 2317 N N . PRO A 1 289 ? 9.642 -3.155 30.662 1.00 40.47 289 PRO A N 1
ATOM 2318 C CA . PRO A 1 289 ? 10.561 -2.679 31.669 1.00 40.47 289 PRO A CA 1
ATOM 2319 C C . PRO A 1 289 ? 11.577 -1.795 30.947 1.00 40.47 289 PRO A C 1
ATOM 2321 O O . PRO A 1 289 ? 12.654 -2.240 30.554 1.00 40.47 289 PRO A O 1
ATOM 2324 N N . PHE A 1 290 ? 11.264 -0.510 30.792 1.00 41.16 290 PHE A N 1
ATOM 2325 C CA . PHE A 1 290 ? 12.292 0.514 30.756 1.00 41.16 290 PHE A CA 1
ATOM 2326 C C . PHE A 1 290 ? 12.924 0.525 32.145 1.00 41.16 290 PHE A C 1
ATOM 2328 O O . PHE A 1 290 ? 12.641 1.365 32.993 1.00 41.16 290 PHE A O 1
ATOM 2335 N N . GLY A 1 291 ? 13.778 -0.470 32.383 1.00 37.47 291 GLY A N 1
ATOM 2336 C CA . GLY A 1 291 ? 14.734 -0.497 33.468 1.00 37.47 291 GLY A CA 1
ATOM 2337 C C . GLY A 1 291 ? 15.788 0.568 33.211 1.00 37.47 291 GLY A C 1
ATOM 2338 O O . GLY A 1 291 ? 16.941 0.252 32.952 1.00 37.47 291 GLY A O 1
ATOM 2339 N N . TRP A 1 292 ? 15.393 1.835 33.279 1.00 38.38 292 TRP A N 1
ATOM 2340 C CA . TRP A 1 292 ? 16.308 2.901 33.643 1.00 38.38 292 TRP A CA 1
ATOM 2341 C C . TRP A 1 292 ? 16.514 2.766 35.148 1.00 38.38 292 TRP A C 1
ATOM 2343 O O . TRP A 1 292 ? 15.824 3.386 35.954 1.00 38.38 292 TRP A O 1
ATOM 2353 N N . ARG A 1 293 ? 17.419 1.862 35.535 1.00 34.53 293 ARG A N 1
ATOM 2354 C CA . ARG A 1 293 ? 18.055 1.986 36.842 1.00 34.53 293 ARG A CA 1
ATOM 2355 C C . ARG A 1 293 ? 18.960 3.211 36.752 1.00 34.53 293 ARG A C 1
ATOM 2357 O O . ARG A 1 293 ? 19.811 3.265 35.866 1.00 34.53 293 ARG A O 1
ATOM 2364 N N . ALA A 1 294 ? 18.647 4.182 37.605 1.00 37.59 294 ALA A N 1
ATOM 2365 C CA . ALA A 1 294 ? 19.453 5.360 37.894 1.00 37.59 294 ALA A CA 1
ATOM 2366 C C . ALA A 1 294 ? 20.906 4.996 38.230 1.00 37.59 294 ALA A C 1
ATOM 2368 O O . ALA A 1 294 ? 21.124 3.875 38.751 1.00 37.59 294 ALA A O 1
#

Radius of gyration: 20.46 Å; Cα contacts (8 Å, |Δi|>4): 291; chains: 1; bounding box: 51×41×64 Å

InterPro domains:
  IPR001694 NADH:ubiquinone oxidoreductase, subunit 1/F420H2 oxidoreductase subunit H [PF00146] (4-267)

Nearest PDB structures (foldseek):
  8xnl-assembly1_H  TM=8.085E-01  e=4.134E-07  Mus musculus
  6x89-assembly1_1M  TM=7.743E-01  e=6.512E-07  Vigna radiata
  8xnv-assembly1_H  TM=7.943E-01  e=3.499E-06  Mus musculus
  6h8k-assembly1_1  TM=7.538E-01  e=5.347E-05  Yarrowia lipolytica

Solvent-accessible surface area (backbone atoms only — not comparable to full-atom values): 16126 Å² total; per-residue (Å²): 131,84,54,70,68,56,53,48,51,52,51,50,49,50,20,44,51,50,53,52,53,50,46,35,51,49,15,56,76,67,75,40,86,37,67,64,52,71,83,29,61,51,47,46,54,50,52,51,50,55,27,65,73,33,66,70,50,69,58,72,66,57,55,52,40,45,52,50,26,50,48,46,46,42,54,35,63,68,43,48,89,69,44,87,47,52,70,59,38,53,54,28,57,57,56,41,55,58,27,59,60,57,40,54,74,72,55,74,51,63,80,41,74,61,61,59,49,51,46,52,50,52,52,53,49,50,45,54,49,51,48,50,46,53,49,48,50,48,55,74,38,70,87,55,49,80,84,72,53,52,73,66,62,44,52,52,48,42,64,58,43,34,75,39,52,43,46,53,51,50,52,51,54,42,41,76,34,54,31,55,43,45,64,62,55,55,16,72,75,63,68,24,50,52,57,77,59,10,20,52,59,42,50,49,50,56,36,61,64,36,41,50,60,56,53,51,45,51,51,24,56,75,61,69,45,68,48,69,64,54,56,53,49,52,58,53,48,38,70,69,49,71,71,54,52,73,67,58,49,50,46,42,58,69,59,48,46,55,56,49,42,52,54,39,44,52,50,44,40,57,77,66,68,44,72,72,47,56,61,49,52,53,47,61,59,62,70,51,78,79,74,75,74,127